Protein AF-A0A946SQQ2-F1 (afdb_monomer_lite)

Foldseek 3Di:
DDDQKDKDFDAPVCCVFADCVQFDPDPVLVVVQCVPVVGQAMFIDNDSWTQKTWGKGKDWPPVRDDPSGDPVQRLVVQWPQADDPDTWMEIETGAMQGQCTPVNVVVHSDRDPVTPPPCVLVVRVVNRLVVCLVVPGQKYKYFAFQPQQVVCCSQRRHHHVVSLVVVVWDFRTWRHDLQDQDPCQVPVDDPVSVVSSVVCVVVVHHSSSRIITIIMDGSD

Secondary structure (DSSP, 8-state):
----EEEEEPPGGGGGTS--TTS-S-HHHHHHHHHHHS-SEEEEEETTEEEEEEEEEEEEETT---TTS-GGG--GGGEES---SSSEEEEEEEEE-TT--HHHHTT-SSPPTTTTTSSHHHHHHHHHHHHHHHTT-SEEEEEEBPTT-HHHHHHHTPPBHHHHHHTT-EEEEEES-TTS--GGGGTTS-HHHHHHHHHHHHTT--GGGGSEEEEEEE--

Radius of gyration: 16.96 Å; chains: 1; bounding box: 41×39×44 Å

pLDDT: mean 93.11, std 5.91, range [47.72, 98.44]

Sequence (220 aa):
MAETWTVRPIEPADTGSIVMRCWPEDAAARRRLFATQHTIGMAAWDGDVCVGQLHCYAVDFPTVENSDWPEWNQWWSGVEGFRAPRAGRAWCHACFHVGRTVAKARVDDSPDETYFGRGIGSALCRASMTWAHDAGYAAVVAPGSPPALPAFGTWAGGLPWTTYAKLGFTQVGTLGPPDELPAWARGESPPHVMAEVRGALAAGRDPATFVAQLMMLDMR

Structure (mmCIF, N/CA/C/O backbone):
data_AF-A0A946SQQ2-F1
#
_entry.id   AF-A0A946SQQ2-F1
#
loop_
_atom_site.group_PDB
_atom_site.id
_atom_site.type_symbol
_atom_site.label_atom_id
_atom_site.label_alt_id
_atom_site.label_comp_id
_atom_site.label_asym_id
_atom_site.label_entity_id
_atom_site.label_seq_id
_atom_site.pdbx_PDB_ins_code
_atom_site.Cartn_x
_atom_site.Cartn_y
_atom_site.Cartn_z
_atom_site.occupancy
_atom_site.B_iso_or_equiv
_atom_site.auth_seq_id
_atom_site.auth_comp_id
_atom_site.auth_asym_id
_atom_site.auth_atom_id
_atom_site.pdbx_PDB_model_num
ATOM 1 N N . MET A 1 1 ? 17.574 -5.032 20.179 1.00 47.72 1 MET A N 1
ATOM 2 C CA . MET A 1 1 ? 16.887 -3.897 20.831 1.00 47.72 1 MET A CA 1
ATOM 3 C C . MET A 1 1 ? 15.403 -4.186 20.751 1.00 47.72 1 MET A C 1
ATOM 5 O O . MET A 1 1 ? 14.986 -4.649 19.697 1.00 47.72 1 MET A O 1
ATOM 9 N N . ALA A 1 2 ? 14.657 -4.027 21.844 1.00 59.56 2 ALA A N 1
ATOM 10 C CA . ALA A 1 2 ? 13.206 -4.192 21.805 1.00 59.56 2 ALA A CA 1
ATOM 11 C C . ALA A 1 2 ? 12.607 -3.147 20.854 1.00 59.56 2 ALA A C 1
ATOM 13 O O . ALA A 1 2 ? 13.074 -2.007 20.825 1.00 59.56 2 ALA A O 1
ATOM 14 N N . GLU A 1 3 ? 11.633 -3.551 20.047 1.00 71.62 3 GLU A N 1
ATOM 15 C CA . GLU A 1 3 ? 10.866 -2.621 19.221 1.00 71.62 3 GLU A CA 1
ATOM 16 C C . GLU A 1 3 ? 10.076 -1.691 20.157 1.00 71.62 3 GLU A C 1
ATOM 18 O O . GLU A 1 3 ? 9.433 -2.160 21.094 1.00 71.62 3 GLU A O 1
ATOM 23 N N . THR A 1 4 ? 10.176 -0.374 19.956 1.00 87.56 4 THR A N 1
ATOM 24 C CA . THR A 1 4 ? 9.490 0.632 20.793 1.00 87.56 4 THR A CA 1
ATOM 25 C C . THR A 1 4 ? 8.115 1.012 20.259 1.00 87.56 4 THR A C 1
ATOM 27 O O . THR A 1 4 ? 7.385 1.750 20.913 1.00 87.56 4 THR A O 1
ATOM 30 N N . TRP A 1 5 ? 7.756 0.513 19.076 1.00 94.19 5 TRP A N 1
ATOM 31 C CA . TRP A 1 5 ? 6.520 0.858 18.393 1.00 94.19 5 TRP A CA 1
ATOM 32 C C . TRP A 1 5 ? 5.493 -0.275 18.452 1.00 94.19 5 TRP A C 1
ATOM 34 O O . TRP A 1 5 ? 5.831 -1.454 18.534 1.00 94.19 5 TRP A O 1
ATOM 44 N N . THR A 1 6 ? 4.216 0.093 18.376 1.00 96.81 6 THR A N 1
ATOM 45 C CA . THR A 1 6 ? 3.074 -0.835 18.321 1.00 96.81 6 THR A CA 1
ATOM 46 C C . THR A 1 6 ? 2.269 -0.612 17.049 1.00 96.81 6 THR A C 1
ATOM 48 O O . THR A 1 6 ? 2.304 0.477 16.482 1.00 96.81 6 THR A O 1
ATOM 51 N N . VAL A 1 7 ? 1.545 -1.629 16.576 1.00 98.25 7 VAL A N 1
ATOM 52 C CA . VAL A 1 7 ? 0.677 -1.518 15.396 1.00 98.25 7 VAL A CA 1
ATOM 53 C C . VAL A 1 7 ? -0.762 -1.814 15.785 1.00 98.25 7 VAL A C 1
ATOM 55 O O . VAL A 1 7 ? -1.024 -2.811 16.455 1.00 98.25 7 VAL A O 1
ATOM 58 N N . ARG A 1 8 ? -1.693 -0.968 15.337 1.00 97.81 8 ARG A N 1
ATOM 59 C CA . ARG A 1 8 ? -3.134 -1.152 15.550 1.00 97.81 8 ARG A CA 1
ATOM 60 C C . ARG A 1 8 ? -3.964 -0.596 14.385 1.00 97.81 8 ARG A C 1
ATOM 62 O O . ARG A 1 8 ? -3.443 0.226 13.621 1.00 97.81 8 ARG A O 1
ATOM 69 N N . PRO A 1 9 ? -5.240 -1.003 14.261 1.00 98.19 9 PRO A N 1
ATOM 70 C CA . PRO A 1 9 ? -6.176 -0.365 13.347 1.00 98.19 9 PRO A CA 1
ATOM 71 C C . PRO A 1 9 ? -6.270 1.142 13.591 1.00 98.19 9 PRO A C 1
ATOM 73 O O . PRO A 1 9 ? -6.171 1.611 14.728 1.00 98.19 9 PRO A O 1
ATOM 76 N N . ILE A 1 10 ? -6.457 1.888 12.505 1.00 97.62 10 ILE A N 1
ATOM 77 C CA . ILE A 1 10 ? -6.728 3.325 12.555 1.00 97.62 10 ILE A CA 1
ATOM 78 C C . ILE A 1 10 ? -8.188 3.525 12.960 1.00 97.62 10 ILE A C 1
ATOM 80 O O . ILE A 1 10 ? -9.090 2.953 12.340 1.00 97.62 10 ILE A O 1
ATOM 84 N N . GLU A 1 11 ? -8.416 4.362 13.961 1.00 96.00 11 GLU A N 1
ATOM 85 C CA . GLU A 1 11 ? -9.731 4.756 14.453 1.00 96.00 11 GLU A CA 1
ATOM 86 C C . GLU A 1 11 ? -10.096 6.174 13.979 1.00 96.00 11 GLU A C 1
ATOM 88 O O . GLU A 1 11 ? -9.214 6.976 13.655 1.00 96.00 11 GLU A O 1
ATOM 93 N N . PRO A 1 12 ? -11.389 6.554 13.969 1.00 95.06 12 PRO A N 1
ATOM 94 C CA . PRO A 1 12 ? -11.802 7.907 13.586 1.00 95.06 12 PRO A CA 1
ATOM 95 C C . PRO A 1 12 ? -11.106 9.022 14.384 1.00 95.06 12 PRO A C 1
ATOM 97 O O . PRO A 1 12 ? -10.804 10.084 13.831 1.00 95.06 12 PRO A O 1
ATOM 100 N N . ALA A 1 13 ? -10.824 8.776 15.667 1.00 95.50 13 ALA A N 1
ATOM 101 C CA . ALA A 1 13 ? -10.144 9.722 16.550 1.00 95.50 13 ALA A CA 1
ATOM 102 C C . ALA A 1 13 ? -8.674 9.972 16.159 1.00 95.50 13 ALA A C 1
ATOM 104 O O . ALA A 1 13 ? -8.141 11.040 16.452 1.00 95.50 13 ALA A O 1
ATOM 105 N N . ASP A 1 14 ? -8.036 9.043 15.439 1.00 95.94 14 ASP A N 1
ATOM 106 C CA . ASP A 1 14 ? -6.627 9.157 15.043 1.00 95.94 14 ASP A CA 1
ATOM 107 C C . ASP A 1 14 ? -6.406 10.092 13.856 1.00 95.94 14 ASP A C 1
ATOM 109 O O . ASP A 1 14 ? -5.271 10.458 13.563 1.00 95.94 14 ASP A O 1
ATOM 113 N N . THR A 1 15 ? -7.468 10.484 13.148 1.00 92.56 15 THR A N 1
ATOM 114 C CA . THR A 1 15 ? -7.366 11.248 11.891 1.00 92.56 15 THR A CA 1
ATOM 115 C C . THR A 1 15 ? -6.625 12.585 12.032 1.00 92.56 15 THR A C 1
ATOM 117 O O . THR A 1 15 ? -6.075 13.077 11.049 1.00 92.56 15 THR A O 1
ATOM 120 N N . GLY A 1 16 ? -6.563 13.161 13.239 1.00 92.62 16 GLY A N 1
ATOM 121 C CA . GLY A 1 16 ? -5.762 14.357 13.543 1.00 92.62 16 GLY A CA 1
ATOM 122 C C . GLY A 1 16 ? -4.271 14.093 13.804 1.00 92.62 16 GLY A C 1
ATOM 123 O O . GLY A 1 16 ? -3.471 15.027 13.773 1.00 92.62 16 GLY A O 1
ATOM 124 N N . SER A 1 17 ? -3.895 12.837 14.035 1.00 94.88 17 SER A N 1
ATOM 125 C CA . SER A 1 17 ? -2.548 12.398 14.429 1.00 94.88 17 SER A CA 1
ATOM 126 C C . SER A 1 17 ? -1.811 11.643 13.318 1.00 94.88 17 SER A C 1
ATOM 128 O O . SER A 1 17 ? -0.670 11.218 13.505 1.00 94.88 17 SER A O 1
ATOM 130 N N . ILE A 1 18 ? -2.440 11.494 12.150 1.00 94.88 18 ILE A N 1
ATOM 131 C CA . ILE A 1 18 ? -1.900 10.773 10.998 1.00 94.88 18 ILE A CA 1
ATOM 132 C C . ILE A 1 18 ? -1.910 11.642 9.733 1.00 94.88 18 ILE A C 1
ATOM 134 O O . ILE A 1 18 ? -2.627 12.638 9.631 1.00 94.88 18 ILE A O 1
ATOM 138 N N . VAL A 1 19 ? -1.103 11.274 8.738 1.00 91.62 19 VAL A N 1
ATOM 139 C CA . VAL A 1 19 ? -1.067 11.984 7.449 1.00 91.62 19 VAL A CA 1
ATOM 140 C C . VAL A 1 19 ? -2.252 11.555 6.587 1.00 91.62 19 VAL A C 1
ATOM 142 O O . VAL A 1 19 ? -2.296 10.420 6.124 1.00 91.62 19 VAL A O 1
ATOM 145 N N . MET A 1 20 ? -3.172 12.485 6.308 1.00 90.00 20 MET A N 1
ATOM 146 C CA . MET A 1 20 ? -4.439 12.184 5.625 1.00 90.00 20 MET A CA 1
ATOM 147 C C . MET A 1 20 ? -4.423 12.322 4.090 1.00 90.00 20 MET A C 1
ATOM 149 O O . MET A 1 20 ? -5.450 12.125 3.451 1.00 90.00 20 MET A O 1
ATOM 153 N N . ARG A 1 21 ? -3.284 12.646 3.468 1.00 85.06 21 ARG A N 1
ATOM 154 C CA . ARG A 1 21 ? -3.231 13.071 2.051 1.00 85.06 21 ARG A CA 1
ATOM 155 C C . ARG A 1 21 ? -3.704 12.037 1.019 1.00 85.06 21 ARG A C 1
ATOM 157 O O . ARG A 1 21 ? -4.057 12.412 -0.087 1.00 85.06 21 ARG A O 1
ATOM 164 N N . CYS A 1 22 ? -3.622 10.745 1.342 1.00 86.25 22 CYS A N 1
ATOM 165 C CA . CYS A 1 22 ? -3.993 9.670 0.417 1.00 86.25 22 CYS A CA 1
ATOM 166 C C . CYS A 1 22 ? -5.441 9.200 0.607 1.00 86.25 22 CYS A C 1
ATOM 168 O O . CYS A 1 22 ? -5.875 8.266 -0.062 1.00 86.25 22 CYS A O 1
ATOM 170 N N . TRP A 1 23 ? -6.162 9.826 1.536 1.00 87.69 23 TRP A N 1
ATOM 171 C CA . TRP A 1 23 ? -7.562 9.557 1.817 1.00 87.69 23 TRP A CA 1
ATOM 172 C C . TRP A 1 23 ? -8.455 10.518 1.034 1.00 87.69 23 TRP A C 1
ATOM 174 O O . TRP A 1 23 ? -8.002 11.604 0.667 1.00 87.69 23 TRP A O 1
ATOM 184 N N . PRO A 1 24 ? -9.734 10.167 0.813 1.00 85.56 24 PRO A N 1
ATOM 185 C CA . PRO A 1 24 ? -10.698 11.088 0.223 1.00 85.56 24 PRO A CA 1
ATOM 186 C C . PRO A 1 24 ? -10.702 12.412 0.975 1.00 85.56 24 PRO A C 1
ATOM 188 O O . PRO A 1 24 ? -10.752 12.404 2.206 1.00 85.56 24 PRO A O 1
ATOM 191 N N . GLU A 1 25 ? -10.682 13.538 0.262 1.00 86.25 25 GLU A N 1
ATOM 192 C CA . GLU A 1 25 ? -10.771 14.872 0.872 1.00 86.25 25 GLU A CA 1
ATOM 193 C C . GLU A 1 25 ? -12.144 15.105 1.522 1.00 86.25 25 GLU A C 1
ATOM 195 O O . GLU A 1 25 ? -12.241 15.760 2.567 1.00 86.25 25 GLU A O 1
ATOM 200 N N . ASP A 1 26 ? -13.187 14.478 0.973 1.00 89.31 26 ASP A N 1
ATOM 201 C CA . ASP A 1 26 ? -14.541 14.495 1.515 1.00 89.31 26 ASP A CA 1
ATOM 202 C C . ASP A 1 26 ? -14.622 13.769 2.870 1.00 89.31 26 ASP A C 1
ATOM 204 O O . ASP A 1 26 ? -14.457 12.551 2.993 1.00 89.31 26 ASP A O 1
ATOM 208 N N . ALA A 1 27 ? -14.946 14.530 3.916 1.00 89.69 27 ALA A N 1
ATOM 209 C CA . ALA A 1 27 ? -15.169 13.995 5.252 1.00 89.69 27 ALA A CA 1
ATOM 210 C C . ALA A 1 27 ? -16.348 13.011 5.312 1.00 89.69 27 ALA A C 1
ATOM 212 O O . ALA A 1 27 ? -16.340 12.113 6.157 1.00 89.69 27 ALA A O 1
ATOM 213 N N . ALA A 1 28 ? -17.364 13.166 4.457 1.00 92.75 28 ALA A N 1
ATOM 214 C CA . ALA A 1 28 ? -18.488 12.241 4.395 1.00 92.75 28 ALA A CA 1
ATOM 215 C C . ALA A 1 28 ? -18.060 10.884 3.820 1.00 92.75 28 ALA A C 1
ATOM 217 O O . ALA A 1 28 ? -18.376 9.867 4.436 1.00 92.75 28 ALA A O 1
ATOM 218 N N . ALA A 1 29 ? -17.277 10.864 2.736 1.00 92.56 29 ALA A N 1
ATOM 219 C CA . ALA A 1 29 ? -16.651 9.648 2.211 1.00 92.56 29 ALA A CA 1
ATOM 220 C C . ALA A 1 29 ? -15.794 8.940 3.269 1.00 92.56 29 ALA A C 1
ATOM 222 O O . ALA A 1 29 ? -15.988 7.755 3.527 1.00 92.56 29 ALA A O 1
ATOM 223 N N . ARG A 1 30 ? -14.931 9.670 3.993 1.00 92.06 30 ARG A N 1
ATOM 224 C CA . ARG A 1 30 ? -14.135 9.074 5.086 1.00 92.06 30 ARG A CA 1
ATOM 225 C C . ARG A 1 30 ? -15.002 8.456 6.183 1.00 92.06 30 ARG A C 1
ATOM 227 O O . ARG A 1 30 ? -14.704 7.364 6.660 1.00 92.06 30 ARG A O 1
ATOM 234 N N . ARG A 1 31 ? -16.093 9.123 6.578 1.00 93.62 31 ARG A N 1
ATOM 235 C CA . ARG A 1 31 ? -17.047 8.564 7.550 1.00 93.62 31 ARG A CA 1
ATOM 236 C C . ARG A 1 31 ? -17.727 7.300 7.024 1.00 93.62 31 ARG A C 1
ATOM 238 O O . ARG A 1 31 ? -17.886 6.361 7.797 1.00 93.62 31 ARG A O 1
ATOM 245 N N . ARG A 1 32 ? -18.102 7.254 5.740 1.00 95.38 32 ARG A N 1
ATOM 246 C CA . ARG A 1 32 ? -18.671 6.050 5.111 1.00 95.38 32 ARG A CA 1
ATOM 247 C C . ARG A 1 32 ? -17.665 4.906 5.058 1.00 95.38 32 ARG A C 1
ATOM 249 O O . ARG A 1 32 ? -18.040 3.785 5.386 1.00 95.38 32 ARG A O 1
ATOM 256 N N . LEU A 1 33 ? -16.392 5.177 4.766 1.00 94.19 33 LEU A N 1
ATOM 257 C CA . LEU A 1 33 ? -15.329 4.173 4.870 1.00 94.19 33 LEU A CA 1
ATOM 258 C C . LEU A 1 33 ? -15.261 3.606 6.295 1.00 94.19 33 LEU A C 1
ATOM 260 O O . LEU A 1 33 ? -15.462 2.412 6.482 1.00 94.19 33 LEU A O 1
ATOM 264 N N . PHE A 1 34 ? -15.108 4.437 7.330 1.00 95.25 34 PHE A N 1
ATOM 265 C CA . PHE A 1 34 ? -15.111 3.927 8.711 1.00 95.25 34 PHE A CA 1
ATOM 266 C C . PHE A 1 34 ? -16.381 3.141 9.063 1.00 95.25 34 PHE A C 1
ATOM 268 O O . PHE A 1 34 ? -16.291 2.085 9.681 1.00 95.25 34 PHE A O 1
ATOM 275 N N . ALA A 1 35 ? -17.558 3.613 8.651 1.00 94.56 35 ALA A N 1
ATOM 276 C CA . ALA A 1 35 ? -18.819 2.934 8.940 1.00 94.56 35 ALA A CA 1
ATOM 277 C C . ALA A 1 35 ? -18.942 1.570 8.242 1.00 94.56 35 ALA A C 1
ATOM 279 O O . ALA A 1 35 ? -19.524 0.646 8.801 1.00 94.56 35 ALA A O 1
ATOM 280 N N . THR A 1 36 ? -18.409 1.440 7.026 1.00 92.31 36 THR A N 1
ATOM 281 C CA . THR A 1 36 ? -18.582 0.236 6.204 1.00 92.31 36 THR A CA 1
ATOM 282 C C . THR A 1 36 ? -17.486 -0.794 6.422 1.00 92.31 36 THR A C 1
ATOM 284 O O . THR A 1 36 ? -17.766 -1.985 6.318 1.00 92.31 36 THR A O 1
ATOM 287 N N . GLN A 1 37 ? -16.242 -0.381 6.665 1.00 94.12 37 GLN A N 1
ATOM 288 C CA . GLN A 1 37 ? -15.086 -1.277 6.818 1.00 94.12 37 GLN A CA 1
ATOM 289 C C . GLN A 1 37 ? -14.449 -1.223 8.214 1.00 94.12 37 GLN A C 1
ATOM 291 O O . GLN A 1 37 ? -13.453 -1.896 8.435 1.00 94.12 37 GLN A O 1
ATOM 296 N N . HIS A 1 38 ? -15.021 -0.482 9.170 1.00 93.12 38 HIS A N 1
ATOM 297 C CA . HIS A 1 38 ? -14.599 -0.346 10.581 1.00 93.12 38 HIS A CA 1
ATOM 298 C C . HIS A 1 38 ? -13.243 0.333 10.826 1.00 93.12 38 HIS A C 1
ATOM 300 O O . HIS A 1 38 ? -13.066 0.999 11.842 1.00 93.12 38 HIS A O 1
ATOM 306 N N . THR A 1 39 ? -12.301 0.224 9.898 1.00 96.00 39 THR A N 1
ATOM 307 C CA . THR A 1 39 ? -11.023 0.935 9.910 1.00 96.00 39 THR A CA 1
ATOM 308 C C . THR A 1 39 ? -10.666 1.376 8.502 1.00 96.00 39 THR A C 1
ATOM 310 O O . THR A 1 39 ? -11.185 0.844 7.526 1.00 96.00 39 THR A O 1
ATOM 313 N N . ILE A 1 40 ? -9.754 2.332 8.389 1.00 94.62 40 ILE A N 1
ATOM 314 C CA . ILE A 1 40 ? -9.147 2.745 7.124 1.00 94.62 40 ILE A CA 1
ATOM 315 C C . ILE A 1 40 ? -7.737 2.154 6.946 1.00 94.62 40 ILE A C 1
ATOM 317 O O . ILE A 1 40 ? -7.034 2.455 5.997 1.00 94.62 40 ILE A O 1
ATOM 321 N N . GLY A 1 41 ? -7.283 1.274 7.832 1.00 96.56 41 GLY A N 1
ATOM 322 C CA . GLY A 1 41 ? -5.993 0.608 7.673 1.00 96.56 41 GLY A CA 1
ATOM 323 C C . GLY A 1 41 ? -5.273 0.443 8.994 1.00 96.56 41 GLY A C 1
ATOM 324 O O . GLY A 1 41 ? -5.900 0.399 10.048 1.00 96.56 41 GLY A O 1
ATOM 325 N N . MET A 1 42 ? -3.950 0.350 8.932 1.00 98.31 42 MET A N 1
ATOM 326 C CA . MET A 1 42 ? -3.107 0.129 10.106 1.00 98.31 42 MET A CA 1
ATOM 327 C C . MET A 1 42 ? -2.170 1.305 10.319 1.00 98.31 42 MET A C 1
ATOM 329 O O . MET A 1 42 ? -1.632 1.851 9.356 1.00 98.31 42 MET A O 1
ATOM 333 N N . ALA A 1 43 ? -1.927 1.654 11.578 1.00 98.25 43 ALA A N 1
ATOM 334 C CA . ALA A 1 43 ? -0.930 2.641 11.962 1.00 98.25 43 ALA A CA 1
ATOM 335 C C . ALA A 1 43 ? 0.063 2.047 12.962 1.00 98.25 43 ALA A C 1
ATOM 337 O O . ALA A 1 43 ? -0.307 1.280 13.852 1.00 98.25 43 ALA A O 1
ATOM 338 N N . ALA A 1 44 ? 1.329 2.418 12.787 1.00 98.19 44 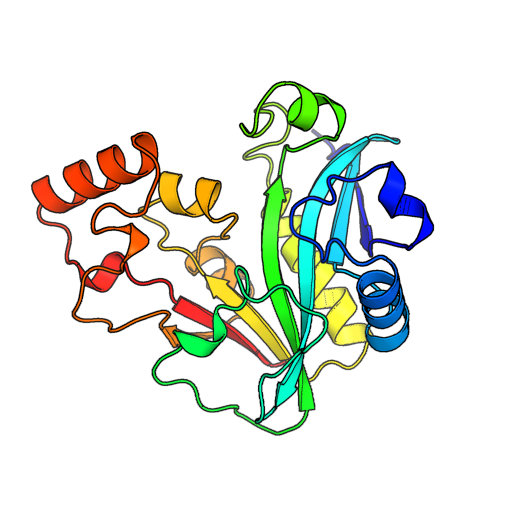ALA A N 1
ATOM 339 C CA . ALA A 1 44 ? 2.419 2.147 13.704 1.00 98.19 44 ALA A CA 1
ATOM 340 C C . ALA A 1 44 ? 2.664 3.383 14.576 1.00 98.19 44 ALA A C 1
ATOM 342 O O . ALA A 1 44 ? 2.751 4.497 14.050 1.00 98.19 44 ALA A O 1
ATOM 343 N N . TRP A 1 45 ? 2.796 3.175 15.881 1.00 98.00 45 TRP A N 1
ATOM 344 C CA . TRP A 1 45 ? 2.871 4.219 16.900 1.00 98.00 45 TRP A CA 1
ATOM 345 C C . TRP A 1 45 ? 4.112 4.049 17.765 1.00 98.00 45 TRP A C 1
ATOM 347 O O . TRP A 1 45 ? 4.299 2.979 18.340 1.00 98.00 45 TRP A O 1
ATOM 357 N N . ASP A 1 46 ? 4.926 5.097 17.867 1.00 96.62 46 ASP A N 1
ATOM 358 C CA . ASP A 1 46 ? 6.043 5.222 18.811 1.00 96.62 46 ASP A CA 1
ATOM 359 C C . ASP A 1 46 ? 5.635 6.249 19.878 1.00 96.62 46 ASP A C 1
ATOM 361 O O . ASP A 1 46 ? 5.650 7.461 19.641 1.00 96.62 46 ASP A O 1
ATOM 365 N N . GLY A 1 47 ? 5.124 5.757 21.010 1.00 95.06 47 GLY A N 1
ATOM 366 C CA . GLY A 1 47 ? 4.338 6.580 21.933 1.00 95.06 47 GLY A CA 1
ATOM 367 C C . GLY A 1 47 ? 3.103 7.170 21.239 1.00 95.06 47 GLY A C 1
ATOM 368 O O . GLY A 1 47 ? 2.333 6.441 20.615 1.00 95.06 47 GLY A O 1
ATOM 369 N N . ASP A 1 48 ? 2.945 8.493 21.307 1.00 94.44 48 ASP A N 1
ATOM 370 C CA . ASP A 1 48 ? 1.824 9.222 20.690 1.00 94.44 48 ASP A CA 1
ATOM 371 C C . ASP A 1 48 ? 2.078 9.613 19.221 1.00 94.44 48 ASP A C 1
ATOM 373 O O . ASP A 1 48 ? 1.239 10.247 18.576 1.00 94.44 48 ASP A O 1
ATOM 377 N N . VAL A 1 49 ? 3.245 9.266 18.668 1.00 95.75 49 VAL A N 1
ATOM 378 C CA . VAL A 1 49 ? 3.629 9.645 17.305 1.00 95.75 49 VAL A CA 1
ATOM 379 C C . VAL A 1 49 ? 3.287 8.521 16.337 1.00 95.75 49 VAL A C 1
ATOM 381 O O . VAL A 1 49 ? 3.800 7.409 16.453 1.00 95.75 49 VAL A O 1
ATOM 384 N N . CYS A 1 50 ? 2.472 8.817 15.323 1.00 97.19 50 CYS A N 1
ATOM 385 C CA . CYS A 1 50 ? 2.285 7.906 14.199 1.00 97.19 50 CYS A CA 1
ATOM 386 C C . CYS A 1 50 ? 3.529 7.922 13.299 1.00 97.19 50 CYS A C 1
ATOM 388 O O . CYS A 1 50 ? 3.849 8.939 12.676 1.00 97.19 50 CYS A O 1
ATOM 390 N N . VAL A 1 51 ? 4.221 6.785 13.227 1.00 96.94 51 VAL A N 1
ATOM 391 C CA . VAL A 1 51 ? 5.508 6.605 12.527 1.00 96.94 51 VAL A CA 1
ATOM 392 C C . VAL A 1 51 ? 5.395 5.764 11.262 1.00 96.94 51 VAL A C 1
ATOM 394 O O . VAL A 1 51 ? 6.353 5.626 10.499 1.00 96.94 51 VAL A O 1
ATOM 397 N N . GLY A 1 52 ? 4.223 5.199 11.000 1.00 96.38 52 GLY A N 1
ATOM 398 C CA . GLY A 1 52 ? 3.966 4.437 9.792 1.00 96.38 52 GLY A CA 1
ATOM 399 C C . GLY A 1 52 ? 2.485 4.194 9.594 1.00 96.38 52 GLY A C 1
ATOM 400 O O . GLY A 1 52 ? 1.749 4.046 10.562 1.00 96.38 52 GLY A O 1
ATOM 401 N N . GLN A 1 53 ? 2.051 4.131 8.342 1.00 97.06 53 GLN A N 1
ATOM 402 C CA . GLN A 1 53 ? 0.667 3.819 8.002 1.00 97.06 53 GLN A CA 1
ATOM 403 C C . GLN A 1 53 ? 0.615 2.856 6.824 1.00 97.06 53 GLN A C 1
ATOM 405 O O . GLN A 1 53 ? 1.437 2.947 5.911 1.00 97.06 53 GLN A O 1
ATOM 410 N N . LEU A 1 54 ? -0.357 1.956 6.841 1.00 97.56 54 LEU A N 1
ATOM 411 C CA . LEU A 1 54 ? -0.797 1.184 5.691 1.00 97.56 54 LEU A CA 1
ATOM 412 C C . LEU A 1 54 ? -2.241 1.583 5.420 1.00 97.56 54 LEU A C 1
ATOM 414 O O . LEU A 1 54 ? -3.113 1.341 6.253 1.00 97.56 54 LEU A O 1
ATOM 418 N N . HIS A 1 55 ? -2.473 2.202 4.269 1.00 95.75 55 HIS A N 1
ATOM 419 C CA . HIS A 1 55 ? -3.807 2.572 3.831 1.00 95.75 55 HIS A CA 1
ATOM 420 C C . HIS A 1 55 ? -4.512 1.383 3.197 1.00 95.75 55 HIS A C 1
ATOM 422 O O . HIS A 1 55 ? -3.935 0.708 2.339 1.00 95.75 55 HIS A O 1
ATOM 428 N N . CYS A 1 56 ? -5.764 1.169 3.591 1.00 95.62 56 CYS A N 1
ATOM 429 C CA . CYS A 1 56 ? -6.571 0.074 3.089 1.00 95.62 56 CYS A CA 1
ATOM 430 C C . CYS A 1 56 ? -8.003 0.488 2.754 1.00 95.62 56 CYS A C 1
ATOM 432 O O . CYS A 1 56 ? -8.584 1.393 3.356 1.00 95.62 56 CYS A O 1
ATOM 434 N N . TYR A 1 57 ? -8.603 -0.255 1.837 1.00 95.38 57 TYR A N 1
ATOM 435 C CA . TYR A 1 57 ? -10.005 -0.116 1.474 1.00 95.38 57 TYR A CA 1
ATOM 436 C C . TYR A 1 57 ? -10.617 -1.480 1.184 1.00 95.38 57 TYR A C 1
ATOM 438 O O . TYR A 1 57 ? -9.908 -2.438 0.890 1.00 95.38 57 TYR A O 1
ATOM 446 N N . ALA A 1 58 ? -11.936 -1.582 1.275 1.00 95.19 58 ALA A N 1
ATOM 447 C CA . ALA A 1 58 ? -12.653 -2.797 0.919 1.00 95.19 58 ALA A CA 1
ATOM 448 C C . ALA A 1 58 ? -13.252 -2.708 -0.489 1.00 95.19 58 ALA A C 1
ATOM 450 O O . ALA A 1 58 ? -13.684 -1.635 -0.909 1.00 95.19 58 ALA A O 1
ATOM 451 N N . VAL A 1 59 ? -13.335 -3.842 -1.179 1.00 94.75 59 VAL A N 1
ATOM 452 C CA . VAL A 1 59 ? -14.129 -4.016 -2.408 1.00 94.75 59 VAL A CA 1
ATOM 453 C C . VAL A 1 59 ? -14.911 -5.321 -2.333 1.00 94.75 59 VAL A C 1
ATOM 455 O O . VAL A 1 59 ? -14.541 -6.222 -1.578 1.00 94.75 59 VAL A O 1
ATOM 458 N N . ASP A 1 60 ? -15.957 -5.453 -3.140 1.00 94.25 60 ASP A N 1
ATOM 459 C CA . ASP A 1 60 ? -16.680 -6.713 -3.299 1.00 94.25 60 ASP A CA 1
ATOM 460 C C . ASP A 1 60 ? -16.266 -7.418 -4.592 1.00 94.25 60 ASP A C 1
ATOM 462 O O . ASP A 1 60 ? -16.188 -6.819 -5.663 1.00 94.25 60 ASP A O 1
ATOM 466 N N . PHE A 1 61 ? -15.995 -8.719 -4.512 1.00 94.00 61 PHE A N 1
ATOM 467 C CA . PHE A 1 61 ? -15.778 -9.540 -5.696 1.00 94.00 61 PHE A CA 1
ATOM 468 C C . PHE A 1 61 ? -17.102 -10.046 -6.279 1.00 94.00 61 PHE A C 1
ATOM 470 O O . PHE A 1 61 ? -17.955 -10.516 -5.519 1.00 94.00 61 PHE A O 1
ATOM 477 N N . PRO A 1 62 ? -17.255 -10.046 -7.621 1.00 90.50 62 PRO A N 1
ATOM 478 C CA . PRO A 1 62 ? -16.227 -9.760 -8.633 1.00 90.50 62 PRO A CA 1
ATOM 479 C C . PRO A 1 62 ? -16.184 -8.304 -9.139 1.00 90.50 62 PRO A C 1
ATOM 481 O O . PRO A 1 62 ? -15.414 -8.031 -10.053 1.00 90.50 62 PRO A O 1
ATOM 484 N N . THR A 1 63 ? -17.006 -7.391 -8.612 1.00 88.44 63 THR A N 1
ATOM 485 C CA . THR A 1 63 ? -17.162 -6.036 -9.179 1.00 88.44 63 THR A CA 1
ATOM 486 C C . THR A 1 63 ? -15.939 -5.150 -8.975 1.00 88.44 63 THR A C 1
ATOM 488 O O . THR A 1 63 ? -15.675 -4.314 -9.826 1.00 88.44 63 THR A O 1
ATOM 491 N N . VAL A 1 64 ? -15.183 -5.354 -7.890 1.00 89.62 64 VAL A N 1
ATOM 492 C CA . VAL A 1 64 ? -13.949 -4.621 -7.538 1.00 89.62 64 VAL A CA 1
ATOM 493 C C . VAL A 1 64 ? -14.106 -3.094 -7.487 1.00 89.62 64 VAL A C 1
ATOM 495 O O . VAL A 1 64 ? -13.151 -2.350 -7.691 1.00 89.62 64 VAL A O 1
ATOM 498 N N . GLU A 1 65 ? -15.307 -2.616 -7.160 1.00 85.44 65 GLU A N 1
ATOM 499 C CA . GLU A 1 65 ? -15.634 -1.189 -7.079 1.00 85.44 65 GLU A CA 1
ATOM 500 C C . GLU A 1 65 ? -15.625 -0.668 -5.634 1.00 85.44 65 GLU A C 1
ATOM 502 O O . GLU A 1 65 ? -16.036 -1.356 -4.697 1.00 85.44 65 GLU A O 1
ATOM 507 N N . ASN A 1 66 ? -15.194 0.587 -5.460 1.00 88.56 66 ASN A N 1
ATOM 508 C CA . ASN A 1 66 ? -15.390 1.364 -4.236 1.00 88.56 66 ASN A CA 1
ATOM 509 C C . ASN A 1 66 ? -15.496 2.860 -4.581 1.00 88.56 66 ASN A C 1
ATOM 511 O O . ASN A 1 66 ? -14.491 3.522 -4.832 1.00 88.56 66 ASN A O 1
ATOM 515 N N . SER A 1 67 ? -16.718 3.399 -4.571 1.00 88.12 67 SER A N 1
ATOM 516 C CA . SER A 1 67 ? -16.997 4.803 -4.915 1.00 88.12 67 SER A CA 1
ATOM 517 C C . SER A 1 67 ? -16.481 5.815 -3.891 1.00 88.12 67 SER A C 1
ATOM 519 O O . SER A 1 67 ? -16.391 7.001 -4.193 1.00 88.12 67 SER A O 1
ATOM 521 N N . ASP A 1 68 ? -16.184 5.367 -2.671 1.00 90.31 68 ASP A N 1
ATOM 522 C CA . ASP A 1 68 ? -15.606 6.210 -1.629 1.00 90.31 68 ASP A CA 1
ATOM 523 C C . ASP A 1 68 ? -14.068 6.223 -1.694 1.00 90.31 68 ASP A C 1
ATOM 525 O O . ASP A 1 68 ? -13.448 6.989 -0.959 1.00 90.31 68 ASP A O 1
ATOM 529 N N . TRP A 1 69 ? -13.435 5.413 -2.556 1.00 89.25 69 TRP A N 1
ATOM 530 C CA . TRP A 1 69 ? -11.982 5.393 -2.746 1.00 89.25 69 TRP A CA 1
ATOM 531 C C . TRP A 1 69 ? -11.529 6.408 -3.808 1.00 89.25 69 TRP A C 1
ATOM 533 O O . TRP A 1 69 ? -12.144 6.461 -4.875 1.00 89.25 69 TRP A O 1
ATOM 543 N N . PRO A 1 70 ? -10.448 7.187 -3.590 1.00 87.50 70 PRO A N 1
ATOM 544 C CA . PRO A 1 70 ? -10.002 8.177 -4.569 1.00 87.50 70 PRO A CA 1
ATOM 545 C C . PRO A 1 70 ? -9.592 7.531 -5.896 1.00 87.50 70 PRO A C 1
ATOM 547 O O . PRO A 1 70 ? -8.748 6.637 -5.906 1.00 87.50 70 PRO A O 1
ATOM 550 N N . GLU A 1 71 ? -10.134 8.031 -7.009 1.00 85.12 71 GLU A N 1
ATOM 551 C CA . GLU A 1 71 ? -9.895 7.504 -8.364 1.00 85.12 71 GLU A CA 1
ATOM 552 C C . GLU A 1 71 ? -8.402 7.413 -8.711 1.00 85.12 71 GLU A C 1
ATOM 554 O O . GLU A 1 71 ? -7.938 6.395 -9.212 1.00 85.12 71 GLU A O 1
ATOM 559 N N . TRP A 1 72 ? -7.613 8.427 -8.344 1.00 82.62 72 TRP A N 1
ATOM 560 C CA . TRP A 1 72 ? -6.168 8.455 -8.603 1.00 82.62 72 TRP A CA 1
ATOM 561 C C . TRP A 1 72 ? -5.385 7.332 -7.897 1.00 82.62 72 TRP A C 1
ATOM 563 O O . TRP A 1 72 ? -4.250 7.053 -8.277 1.00 82.62 72 TRP A O 1
ATOM 573 N N . ASN A 1 73 ? -5.966 6.696 -6.873 1.00 79.38 73 ASN A N 1
ATOM 574 C CA . ASN A 1 73 ? -5.373 5.584 -6.126 1.00 79.38 73 ASN A CA 1
ATOM 575 C C . ASN A 1 73 ? -6.106 4.251 -6.378 1.00 79.38 73 ASN A C 1
ATOM 577 O O . ASN A 1 73 ? -5.930 3.285 -5.625 1.00 79.38 73 ASN A O 1
ATOM 581 N N . GLN A 1 74 ? -6.966 4.195 -7.400 1.00 80.81 74 GLN A N 1
ATOM 582 C CA . GLN A 1 74 ? -7.615 2.970 -7.858 1.00 80.81 74 GLN A CA 1
ATOM 583 C C . GLN A 1 74 ? -6.715 2.274 -8.880 1.00 80.81 74 GLN A C 1
ATOM 585 O O . GLN A 1 74 ? -6.648 2.651 -10.045 1.00 80.81 74 GLN A O 1
ATOM 590 N N . TRP A 1 75 ? -6.026 1.222 -8.447 1.00 86.62 75 TRP A N 1
ATOM 591 C CA . TRP A 1 75 ? -5.148 0.434 -9.317 1.00 86.62 75 TRP A CA 1
ATOM 592 C C . TRP A 1 75 ? -5.868 -0.704 -10.058 1.00 86.62 75 TRP A C 1
ATOM 594 O O . TRP A 1 75 ? -5.272 -1.327 -10.932 1.00 86.62 75 TRP A O 1
ATOM 604 N N . TRP A 1 76 ? -7.144 -0.972 -9.749 1.00 90.06 76 TRP A N 1
ATOM 605 C CA . TRP A 1 76 ? -7.926 -2.061 -10.353 1.00 90.06 76 TRP A CA 1
ATOM 606 C C . TRP A 1 76 ? -8.098 -1.938 -11.871 1.00 90.06 76 TRP A C 1
ATOM 608 O O . TRP A 1 76 ? -8.103 -2.955 -12.557 1.00 90.06 76 TRP A O 1
ATOM 618 N N . SER A 1 77 ? -8.187 -0.718 -12.406 1.00 85.44 77 SER A N 1
ATOM 619 C CA . SER A 1 77 ? -8.349 -0.470 -13.848 1.00 85.44 77 SER A CA 1
ATOM 620 C C . SER A 1 77 ? -7.150 -0.922 -14.687 1.00 85.44 77 SER A C 1
ATOM 622 O O . SER A 1 77 ? -7.304 -1.185 -15.876 1.00 85.44 77 SER A O 1
ATOM 624 N N . GLY A 1 78 ? -5.967 -1.031 -14.075 1.00 85.31 78 GLY A N 1
ATOM 625 C CA . GLY A 1 78 ? -4.741 -1.497 -14.721 1.00 85.31 78 GLY A CA 1
ATOM 626 C C . GLY A 1 78 ? -4.424 -2.971 -14.470 1.00 85.31 78 GLY A C 1
ATOM 627 O O . GLY A 1 78 ? -3.325 -3.407 -14.802 1.00 85.31 78 GLY A O 1
ATOM 628 N N . VAL A 1 79 ? -5.318 -3.731 -13.831 1.00 92.19 79 VAL A N 1
ATOM 629 C CA . VAL A 1 79 ? -5.059 -5.135 -13.505 1.00 92.19 79 VAL A CA 1
ATOM 630 C C . VAL A 1 79 ? -5.300 -6.031 -14.716 1.00 92.19 79 VAL A C 1
ATOM 632 O O . VAL A 1 79 ? -6.393 -6.064 -15.278 1.00 92.19 79 VAL A O 1
ATOM 635 N N . GLU A 1 80 ? -4.306 -6.851 -15.041 1.00 92.69 80 GLU A N 1
ATOM 636 C CA . GLU A 1 80 ? -4.384 -7.865 -16.087 1.00 92.69 80 GLU A CA 1
ATOM 637 C C . GLU A 1 80 ? -4.337 -9.284 -15.520 1.00 92.69 80 GLU A C 1
ATOM 639 O O . GLU A 1 80 ? -3.697 -9.566 -14.503 1.00 92.69 80 GLU A O 1
ATOM 644 N N . GLY A 1 81 ? -5.040 -10.201 -16.190 1.00 90.44 81 GLY A N 1
ATOM 645 C CA . GLY A 1 81 ? -5.042 -11.628 -15.855 1.00 90.44 81 GLY A CA 1
ATOM 646 C C . GLY A 1 81 ? -5.798 -12.005 -14.576 1.00 90.44 81 GLY A C 1
ATOM 647 O O . GLY A 1 81 ? -5.942 -13.196 -14.300 1.00 90.44 81 GLY A O 1
ATOM 648 N N . PHE A 1 82 ? -6.326 -11.035 -13.824 1.00 91.94 82 PHE A N 1
ATOM 649 C CA . PHE A 1 82 ? -7.055 -11.309 -12.591 1.00 91.94 82 PHE A CA 1
ATOM 650 C C . PHE A 1 82 ? -8.424 -11.927 -12.852 1.00 91.94 82 PHE A C 1
ATOM 652 O O . PHE A 1 82 ? -9.239 -11.431 -13.633 1.00 91.94 82 PHE A O 1
ATOM 659 N N . ARG A 1 83 ? -8.697 -13.005 -12.122 1.00 85.88 83 ARG A N 1
ATOM 660 C CA . ARG A 1 83 ? -10.032 -13.566 -11.956 1.00 85.88 83 ARG A CA 1
ATOM 661 C C . ARG A 1 83 ? -10.252 -13.768 -10.472 1.00 85.88 83 ARG A C 1
ATOM 663 O O . ARG A 1 83 ? -9.489 -14.496 -9.839 1.00 85.88 83 ARG A O 1
ATOM 670 N N . ALA A 1 84 ? -11.289 -13.134 -9.929 1.00 83.50 84 ALA A N 1
ATOM 671 C CA . ALA A 1 84 ? -11.643 -13.328 -8.533 1.00 83.50 84 ALA A CA 1
ATOM 672 C C . ALA A 1 84 ? -11.861 -14.830 -8.277 1.00 83.50 84 ALA A C 1
ATOM 674 O O . ALA A 1 84 ? -12.670 -15.447 -8.977 1.00 83.50 84 ALA A O 1
ATOM 675 N N . PRO A 1 85 ? -11.165 -15.433 -7.298 1.00 80.00 85 PRO A N 1
ATOM 676 C CA . PRO A 1 85 ? -11.281 -16.869 -7.049 1.00 80.00 85 PRO A CA 1
ATOM 677 C C . PRO A 1 85 ? -12.692 -17.249 -6.579 1.00 80.00 85 PRO A C 1
ATOM 679 O O . PRO A 1 85 ? -13.142 -18.371 -6.798 1.00 80.00 85 PRO A O 1
ATOM 682 N N . ARG A 1 86 ? -13.394 -16.310 -5.926 1.00 85.81 86 ARG A N 1
ATOM 683 C CA . ARG A 1 86 ? -14.753 -16.461 -5.398 1.00 85.81 86 ARG A CA 1
ATOM 684 C C . ARG A 1 86 ? -15.379 -15.109 -5.066 1.00 85.81 86 ARG A C 1
ATOM 686 O O . ARG A 1 86 ? -14.674 -14.116 -4.909 1.00 85.81 86 ARG A O 1
ATOM 693 N N . ALA A 1 87 ? -16.698 -15.104 -4.896 1.00 91.56 87 ALA A N 1
ATOM 694 C CA 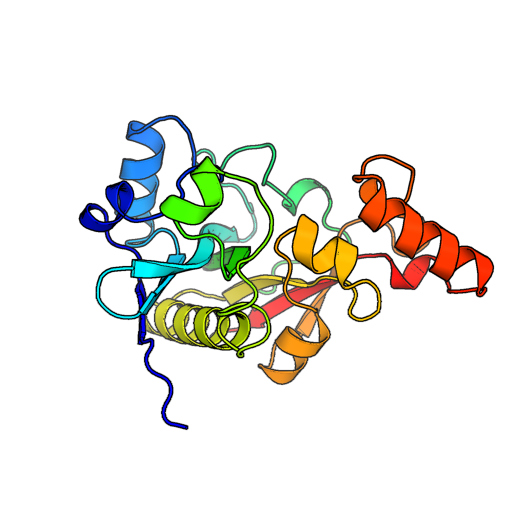. ALA A 1 87 ? -17.427 -13.955 -4.370 1.00 91.56 87 ALA A CA 1
ATOM 695 C C . ALA A 1 87 ? -17.109 -13.714 -2.884 1.00 91.56 87 ALA A C 1
ATOM 697 O O . ALA A 1 87 ? -16.853 -14.652 -2.115 1.00 91.56 87 ALA A O 1
ATOM 698 N N . GLY A 1 88 ? -17.163 -12.447 -2.485 1.00 93.94 88 GLY A N 1
ATOM 699 C CA . GLY A 1 88 ? -16.946 -12.006 -1.112 1.00 93.94 88 GLY A CA 1
ATOM 700 C C . GLY A 1 88 ? -16.197 -10.684 -1.041 1.00 93.94 88 GLY A C 1
ATOM 701 O O . GLY A 1 88 ? -15.680 -10.188 -2.042 1.00 93.94 88 GLY A O 1
ATOM 702 N N . ARG A 1 89 ? -16.133 -10.131 0.167 1.00 95.56 89 ARG A N 1
ATOM 703 C CA . ARG A 1 89 ? -15.485 -8.850 0.418 1.00 95.56 89 ARG A CA 1
ATOM 704 C C . ARG A 1 89 ? -13.976 -9.023 0.543 1.00 95.56 89 ARG A C 1
ATOM 706 O O . ARG A 1 89 ? -13.519 -9.833 1.350 1.00 95.56 89 ARG A O 1
ATOM 713 N N . ALA A 1 90 ? -13.209 -8.275 -0.233 1.00 96.00 90 ALA A N 1
ATOM 714 C CA . ALA A 1 90 ? -11.753 -8.291 -0.224 1.00 96.00 90 ALA A CA 1
ATOM 715 C C . ALA A 1 90 ? -11.194 -7.033 0.447 1.00 96.00 90 ALA A C 1
ATOM 717 O O . ALA A 1 90 ? -11.735 -5.937 0.298 1.00 96.00 90 ALA A O 1
ATOM 718 N N . TRP A 1 91 ? -10.109 -7.212 1.197 1.00 97.25 91 TRP A N 1
ATOM 719 C CA . TRP A 1 91 ? -9.374 -6.144 1.859 1.00 97.25 91 TRP A CA 1
ATOM 720 C C . TRP A 1 91 ? -8.161 -5.752 1.021 1.00 97.25 91 TRP A C 1
ATOM 722 O O . TRP A 1 91 ? -7.230 -6.535 0.844 1.00 97.25 91 TRP A O 1
ATOM 732 N N . CYS A 1 92 ? -8.170 -4.543 0.484 1.00 96.75 92 CYS A N 1
ATOM 733 C CA . CYS A 1 92 ? -7.159 -4.050 -0.434 1.00 96.75 92 CYS A CA 1
ATOM 734 C C . CYS A 1 92 ? -6.134 -3.201 0.311 1.00 96.75 92 CYS A C 1
ATOM 736 O O . CYS A 1 92 ? -6.479 -2.173 0.891 1.00 96.75 92 CYS A O 1
ATOM 738 N N . HIS A 1 93 ? -4.863 -3.581 0.240 1.00 97.06 93 HIS A N 1
ATOM 739 C CA . HIS A 1 93 ? -3.755 -2.704 0.595 1.00 97.06 93 HIS A CA 1
ATOM 740 C C . HIS A 1 93 ? -3.528 -1.702 -0.541 1.00 97.06 93 HIS A C 1
ATOM 742 O O . HIS A 1 93 ? -3.413 -2.089 -1.703 1.00 97.06 93 HIS A O 1
ATOM 748 N N . ALA A 1 94 ? -3.447 -0.417 -0.209 1.00 94.75 94 ALA A N 1
ATOM 749 C CA . ALA A 1 94 ? -3.177 0.643 -1.173 1.00 94.75 94 ALA A CA 1
ATOM 750 C C . ALA A 1 94 ? -1.714 1.086 -1.109 1.00 94.75 94 ALA A C 1
ATOM 752 O O . ALA A 1 94 ? -0.924 0.728 -1.977 1.00 94.75 94 ALA A O 1
ATOM 753 N N . CYS A 1 95 ? -1.340 1.833 -0.069 1.00 94.12 95 CYS A N 1
ATOM 754 C CA . CYS A 1 95 ? 0.000 2.391 0.056 1.00 94.12 95 CYS A CA 1
ATOM 755 C C . CYS A 1 95 ? 0.513 2.387 1.502 1.00 94.12 95 CYS A C 1
ATOM 757 O O . CYS A 1 95 ? -0.229 2.577 2.467 1.00 94.12 95 CYS A O 1
ATOM 759 N N . PHE A 1 96 ? 1.821 2.186 1.630 1.00 96.06 96 PHE A N 1
ATOM 760 C CA . PHE A 1 96 ? 2.597 2.247 2.857 1.00 96.06 96 PHE A CA 1
ATOM 761 C C . PHE A 1 96 ? 3.286 3.611 2.968 1.00 96.06 96 PHE A C 1
ATOM 763 O O . PHE A 1 96 ? 3.983 4.065 2.060 1.00 96.06 96 PHE A O 1
ATOM 770 N N . HIS A 1 97 ? 3.141 4.247 4.125 1.00 95.12 97 HIS A N 1
ATOM 771 C CA . HIS A 1 97 ? 3.742 5.531 4.476 1.00 95.12 97 HIS A CA 1
ATOM 772 C C . HIS A 1 97 ? 4.585 5.376 5.743 1.00 95.12 97 HIS A C 1
ATOM 774 O O . HIS A 1 97 ? 4.237 5.891 6.800 1.00 95.12 97 HIS A O 1
ATOM 780 N N . VAL A 1 98 ? 5.682 4.622 5.653 1.00 95.56 98 VAL A N 1
ATOM 781 C CA . VAL A 1 98 ? 6.624 4.425 6.770 1.00 95.56 98 VAL A CA 1
ATOM 782 C C . VAL A 1 98 ? 7.538 5.643 6.901 1.00 95.56 98 VAL A C 1
ATOM 784 O O . VAL A 1 98 ? 8.027 6.149 5.896 1.00 95.56 98 VAL A O 1
ATOM 787 N N . GLY A 1 99 ? 7.762 6.118 8.127 1.00 93.75 99 GLY A N 1
ATOM 788 C CA . GLY A 1 99 ? 8.592 7.291 8.416 1.00 93.75 99 GLY A CA 1
ATOM 789 C C . GLY A 1 99 ? 7.951 8.627 8.027 1.00 93.75 99 GLY A C 1
ATOM 790 O O . GLY A 1 99 ? 8.599 9.663 8.110 1.00 93.75 99 GLY A O 1
ATOM 791 N N . ARG A 1 100 ? 6.683 8.641 7.602 1.00 91.38 100 ARG A N 1
ATOM 792 C CA . ARG A 1 100 ? 5.955 9.861 7.220 1.00 91.38 100 ARG A CA 1
ATOM 793 C C . ARG A 1 100 ? 5.079 10.337 8.379 1.00 91.38 100 ARG A C 1
ATOM 795 O O . ARG A 1 100 ? 3.857 10.206 8.338 1.00 91.38 100 ARG A O 1
ATOM 802 N N . THR A 1 101 ? 5.716 10.855 9.427 1.00 93.19 101 THR A N 1
ATOM 803 C CA . THR A 1 101 ? 5.014 11.462 10.570 1.00 93.19 101 THR A CA 1
ATOM 804 C C . THR A 1 101 ? 4.319 12.764 10.151 1.00 93.19 101 THR A C 1
ATOM 806 O O . THR A 1 101 ? 4.709 13.392 9.163 1.00 93.19 101 THR A O 1
ATOM 809 N N . VAL A 1 102 ? 3.325 13.229 10.919 1.00 93.38 102 VAL A N 1
ATOM 810 C CA . VAL A 1 102 ? 2.688 14.544 10.679 1.00 93.38 102 VAL A CA 1
ATOM 811 C C . VAL A 1 102 ? 3.719 15.678 10.695 1.00 93.38 102 VAL A C 1
ATOM 813 O O . VAL A 1 102 ? 3.629 16.599 9.887 1.00 93.38 102 VAL A O 1
ATOM 816 N N . ALA A 1 103 ? 4.713 15.613 11.586 1.00 92.06 103 ALA A N 1
ATOM 817 C CA . ALA A 1 103 ? 5.782 16.605 11.657 1.00 92.06 103 ALA A CA 1
ATOM 818 C C . ALA A 1 103 ? 6.682 16.570 10.410 1.00 92.06 103 ALA A C 1
ATOM 820 O O . ALA A 1 103 ? 6.941 17.617 9.820 1.00 92.06 103 ALA A O 1
ATOM 821 N N . LYS A 1 104 ? 7.101 15.376 9.970 1.00 91.69 104 LYS A N 1
ATOM 822 C CA . LYS A 1 104 ? 7.946 15.196 8.780 1.00 91.69 104 LYS A CA 1
ATOM 823 C C . LYS A 1 104 ? 7.234 15.653 7.508 1.00 91.69 104 LYS A C 1
ATOM 825 O O . LYS A 1 104 ? 7.807 16.423 6.743 1.00 91.69 104 LYS A O 1
ATOM 830 N N . ALA A 1 105 ? 5.959 15.289 7.356 1.00 90.25 105 ALA A N 1
ATOM 831 C CA . ALA A 1 105 ? 5.129 15.639 6.201 1.00 90.25 105 ALA A CA 1
ATOM 832 C C . ALA A 1 105 ? 4.898 17.152 6.016 1.00 90.25 105 ALA A C 1
ATOM 834 O O . ALA A 1 105 ? 4.485 17.576 4.940 1.00 90.25 105 ALA A O 1
ATOM 835 N N . ARG A 1 106 ? 5.147 17.975 7.046 1.00 90.00 106 ARG A N 1
ATOM 836 C CA . ARG A 1 106 ? 5.120 19.447 6.940 1.00 90.00 106 ARG A CA 1
ATOM 837 C C . ARG A 1 106 ? 6.397 20.029 6.337 1.00 90.00 106 ARG A C 1
ATOM 839 O O . ARG A 1 106 ? 6.376 21.174 5.898 1.00 90.00 106 ARG A O 1
ATOM 846 N N . VAL A 1 107 ? 7.495 19.276 6.367 1.00 91.62 107 VAL A N 1
ATOM 847 C CA . VAL A 1 107 ? 8.805 19.697 5.858 1.00 91.62 107 VAL A CA 1
ATOM 848 C C . VAL A 1 107 ? 9.015 19.159 4.448 1.00 91.62 107 VAL A C 1
ATOM 850 O O . VAL A 1 107 ? 9.323 19.927 3.542 1.00 91.62 107 VAL A O 1
ATOM 853 N N . ASP A 1 108 ? 8.830 17.851 4.258 1.00 89.75 108 ASP A N 1
ATOM 854 C CA . ASP A 1 108 ? 9.004 17.175 2.973 1.00 89.75 108 ASP A CA 1
ATOM 855 C C . ASP A 1 108 ? 8.276 15.813 2.938 1.00 89.75 108 ASP A C 1
ATOM 857 O O . ASP A 1 108 ? 7.656 15.391 3.914 1.00 89.75 108 ASP A O 1
ATOM 861 N N . ASP A 1 109 ? 8.341 15.121 1.794 1.00 83.50 109 ASP A N 1
ATOM 862 C CA . ASP A 1 109 ? 7.727 13.797 1.602 1.00 83.50 109 ASP A CA 1
ATOM 863 C C . ASP A 1 109 ? 8.708 12.606 1.715 1.00 83.50 109 ASP A C 1
ATOM 865 O O . ASP A 1 109 ? 8.384 11.452 1.398 1.00 83.50 109 ASP A O 1
ATOM 869 N N . SER A 1 110 ? 9.941 12.862 2.150 1.00 89.31 110 SER A N 1
ATOM 870 C CA . SER A 1 110 ? 10.906 11.791 2.385 1.00 89.31 110 SER A CA 1
ATOM 871 C C . SER A 1 110 ? 10.552 11.013 3.661 1.00 89.31 110 SER A C 1
ATOM 873 O O . SER A 1 110 ? 10.104 11.601 4.650 1.00 89.31 110 SER A O 1
ATOM 875 N N . PRO A 1 111 ? 10.732 9.682 3.670 1.00 92.12 111 PRO A N 1
ATOM 876 C CA . PRO A 1 111 ? 10.646 8.907 4.899 1.00 92.12 111 PRO A CA 1
ATOM 877 C C . PRO A 1 111 ? 11.688 9.363 5.926 1.00 92.12 111 PRO A C 1
ATOM 879 O O . PRO A 1 111 ? 12.846 9.584 5.584 1.00 92.12 111 PRO A O 1
ATOM 882 N N . ASP A 1 112 ? 11.305 9.445 7.197 1.00 93.38 112 ASP A N 1
ATOM 883 C CA . ASP A 1 112 ? 12.250 9.550 8.307 1.00 93.38 112 ASP A CA 1
ATOM 884 C C . ASP A 1 112 ? 13.075 8.256 8.424 1.00 93.38 112 ASP A C 1
ATOM 886 O O . ASP A 1 112 ? 12.539 7.176 8.699 1.00 93.38 112 ASP A O 1
ATOM 890 N N . GLU A 1 113 ? 14.387 8.373 8.216 1.00 92.12 113 GLU A N 1
ATOM 891 C CA . GLU A 1 113 ? 15.355 7.268 8.243 1.00 92.12 113 GLU A CA 1
ATOM 892 C C . GLU A 1 113 ? 15.479 6.602 9.621 1.00 92.12 113 GLU A C 1
ATOM 894 O O . GLU A 1 113 ? 15.925 5.458 9.725 1.00 92.12 113 GLU A O 1
ATOM 899 N N . THR A 1 114 ? 15.030 7.270 10.688 1.00 92.44 114 THR A N 1
ATOM 900 C CA . THR A 1 114 ? 14.943 6.673 12.027 1.00 92.44 114 THR A CA 1
ATOM 901 C C . THR A 1 114 ? 14.024 5.451 12.017 1.00 92.44 114 THR A C 1
ATOM 903 O O . THR A 1 114 ? 14.336 4.431 12.645 1.00 92.44 114 THR A O 1
ATOM 906 N N . TYR A 1 115 ? 12.927 5.538 11.257 1.00 94.56 115 TYR A N 1
ATOM 907 C CA . TYR A 1 115 ? 11.856 4.543 11.183 1.00 94.56 115 TYR A CA 1
ATOM 908 C C . TYR A 1 115 ? 11.886 3.720 9.890 1.00 94.56 115 TYR A C 1
ATOM 910 O O . TYR A 1 115 ? 11.546 2.531 9.890 1.00 94.56 115 TYR A O 1
ATOM 918 N N . PHE A 1 116 ? 12.282 4.327 8.771 1.00 93.38 116 PHE A N 1
ATOM 919 C CA . PHE A 1 116 ? 12.342 3.637 7.488 1.00 93.38 116 PHE A CA 1
ATOM 920 C C . PHE A 1 116 ? 13.377 2.500 7.514 1.00 93.38 116 PHE A C 1
ATOM 922 O O . PHE A 1 116 ? 14.422 2.592 8.147 1.00 93.38 116 PHE A O 1
ATOM 929 N N . GLY A 1 117 ? 13.063 1.369 6.877 1.00 91.19 117 GLY A N 1
ATOM 930 C CA . GLY A 1 117 ? 13.938 0.187 6.884 1.00 91.19 117 GLY A CA 1
ATOM 931 C C . GLY A 1 117 ? 13.963 -0.622 8.195 1.00 91.19 117 GLY A C 1
ATOM 932 O O . GLY A 1 117 ? 14.646 -1.640 8.258 1.00 91.19 117 GLY A O 1
ATOM 933 N N . ARG A 1 118 ? 13.182 -0.254 9.223 1.00 93.75 118 ARG A N 1
ATOM 934 C CA . ARG A 1 118 ? 13.128 -0.957 10.527 1.00 93.75 118 ARG A CA 1
ATOM 935 C C . ARG A 1 118 ? 12.144 -2.134 10.594 1.00 93.75 118 ARG A C 1
ATOM 937 O O . ARG A 1 118 ? 11.870 -2.639 11.673 1.00 93.75 118 ARG A O 1
ATOM 944 N N . GLY A 1 119 ? 11.557 -2.547 9.470 1.00 93.62 119 GLY A N 1
ATOM 945 C CA . GLY A 1 119 ? 10.553 -3.624 9.435 1.00 93.62 119 GLY A CA 1
ATOM 946 C C . GLY A 1 119 ? 9.099 -3.190 9.689 1.00 93.62 119 GLY A C 1
ATOM 947 O O . GLY A 1 119 ? 8.201 -4.015 9.527 1.00 93.62 119 GLY A O 1
ATOM 948 N N . ILE A 1 120 ? 8.837 -1.904 9.963 1.00 96.31 120 ILE A N 1
ATOM 949 C CA . ILE A 1 120 ? 7.486 -1.357 10.219 1.00 96.31 120 ILE A CA 1
ATOM 950 C C . ILE A 1 120 ? 6.496 -1.700 9.095 1.00 96.31 120 ILE A C 1
ATOM 952 O O . ILE A 1 120 ? 5.383 -2.135 9.368 1.00 96.31 120 ILE A O 1
ATOM 956 N N . GLY A 1 121 ? 6.896 -1.584 7.822 1.00 96.06 121 GLY A N 1
ATOM 957 C CA . GLY A 1 121 ? 6.026 -1.934 6.688 1.00 96.06 121 GLY A CA 1
ATOM 958 C C . GLY A 1 121 ? 5.564 -3.397 6.707 1.00 96.06 121 GLY A C 1
ATOM 959 O O . GLY A 1 121 ? 4.400 -3.692 6.453 1.00 96.06 121 GLY A O 1
ATOM 960 N N . SER A 1 122 ? 6.448 -4.324 7.088 1.00 95.38 122 SER A N 1
ATOM 961 C CA . SER A 1 122 ? 6.078 -5.738 7.239 1.00 95.38 122 SER A CA 1
ATOM 962 C C . SER A 1 122 ? 5.175 -5.975 8.451 1.00 95.38 122 SER A C 1
ATOM 964 O O . SER A 1 122 ? 4.291 -6.827 8.391 1.00 95.38 122 SER A O 1
ATOM 966 N N . ALA A 1 123 ? 5.371 -5.231 9.542 1.00 96.75 123 ALA A N 1
ATOM 967 C CA . ALA A 1 123 ? 4.512 -5.314 10.720 1.00 96.75 123 ALA A CA 1
ATOM 968 C C . ALA A 1 123 ? 3.099 -4.775 10.448 1.00 96.75 123 ALA A C 1
ATOM 970 O O . ALA A 1 123 ? 2.123 -5.438 10.788 1.00 96.75 123 ALA A O 1
ATOM 971 N N . LEU A 1 124 ? 2.988 -3.643 9.742 1.00 98.25 124 LEU A N 1
ATOM 972 C CA . LEU A 1 124 ? 1.721 -3.100 9.243 1.00 98.25 124 LEU A CA 1
ATOM 973 C C . LEU A 1 124 ? 0.975 -4.117 8.375 1.00 98.25 124 LEU A C 1
ATOM 975 O O . LEU A 1 124 ? -0.215 -4.345 8.579 1.00 98.25 124 LEU A O 1
ATOM 979 N N . CYS A 1 125 ? 1.681 -4.767 7.443 1.00 98.19 125 CYS A N 1
ATOM 980 C CA . CYS A 1 125 ? 1.098 -5.801 6.590 1.00 98.19 125 CYS A CA 1
ATOM 981 C C . CYS A 1 125 ? 0.542 -6.971 7.415 1.00 98.19 125 CYS A C 1
ATOM 983 O O . CYS A 1 125 ? -0.596 -7.376 7.198 1.00 98.19 125 CYS A O 1
ATOM 985 N N . ARG A 1 126 ? 1.307 -7.489 8.385 1.00 98.12 126 ARG A N 1
ATOM 986 C CA . ARG A 1 126 ? 0.856 -8.596 9.248 1.00 98.12 126 ARG A CA 1
ATOM 987 C C . ARG A 1 126 ? -0.348 -8.216 10.104 1.00 98.12 126 ARG A C 1
ATOM 989 O O . ARG A 1 126 ? -1.310 -8.971 10.138 1.00 98.12 126 ARG A O 1
ATOM 996 N N . ALA A 1 127 ? -0.323 -7.046 10.742 1.00 98.31 127 ALA A N 1
ATOM 997 C CA . ALA A 1 127 ? -1.459 -6.564 11.526 1.00 98.31 127 ALA A CA 1
ATOM 998 C C . ALA A 1 127 ? -2.717 -6.399 10.657 1.00 98.31 127 ALA A C 1
ATOM 1000 O O . ALA A 1 127 ? -3.808 -6.781 11.070 1.00 98.31 127 ALA A O 1
ATOM 1001 N N . SER A 1 128 ? -2.548 -5.905 9.426 1.00 98.44 128 SER A N 1
ATOM 1002 C CA . SER A 1 128 ? -3.625 -5.789 8.440 1.00 98.44 128 SER A CA 1
ATOM 1003 C C . SER A 1 128 ? -4.215 -7.145 8.061 1.00 98.44 128 SER A C 1
ATOM 1005 O O . SER A 1 128 ? -5.433 -7.298 8.030 1.00 98.44 128 SER A O 1
ATOM 1007 N N . MET A 1 129 ? -3.362 -8.150 7.840 1.00 98.12 129 MET A N 1
ATOM 1008 C CA . MET A 1 129 ? -3.788 -9.521 7.552 1.00 98.12 129 MET A CA 1
ATOM 1009 C C . MET A 1 129 ? -4.586 -10.127 8.707 1.00 98.12 129 MET A C 1
ATOM 1011 O O . MET A 1 129 ? -5.670 -10.654 8.474 1.00 98.12 129 MET A O 1
ATOM 1015 N N . THR A 1 130 ? -4.070 -10.034 9.937 1.00 97.81 130 THR A N 1
ATOM 1016 C CA . THR A 1 130 ? -4.752 -10.548 11.135 1.00 97.81 130 THR A CA 1
ATOM 1017 C C . THR A 1 130 ? -6.110 -9.888 11.314 1.00 97.81 130 THR A C 1
ATOM 1019 O O . THR A 1 130 ? -7.116 -10.574 11.447 1.00 97.81 130 THR A O 1
ATOM 1022 N N . TRP A 1 131 ? -6.165 -8.560 11.225 1.00 98.00 131 TRP A N 1
ATOM 1023 C CA . TRP A 1 131 ? -7.424 -7.835 11.342 1.00 98.00 131 TRP A CA 1
ATOM 1024 C C . TRP A 1 131 ? -8.430 -8.225 10.250 1.00 98.00 131 TRP A C 1
ATOM 1026 O O . TRP A 1 131 ? -9.601 -8.435 10.551 1.00 98.00 131 TRP A O 1
ATOM 1036 N N . ALA A 1 132 ? -7.992 -8.349 8.991 1.00 97.56 132 ALA A N 1
ATOM 1037 C CA . ALA A 1 132 ? -8.876 -8.714 7.884 1.00 97.56 132 ALA A CA 1
ATOM 1038 C C . ALA A 1 132 ? -9.433 -10.136 8.046 1.00 97.56 132 ALA A C 1
ATOM 1040 O O . ALA A 1 132 ? -10.614 -10.367 7.785 1.00 97.56 132 ALA A O 1
ATOM 1041 N N . HIS A 1 133 ? -8.601 -11.069 8.514 1.00 97.31 133 HIS A N 1
ATOM 1042 C CA . HIS A 1 133 ? -9.028 -12.416 8.873 1.00 97.31 133 HIS A CA 1
ATOM 1043 C C . HIS A 1 133 ? -10.099 -12.383 9.975 1.00 97.31 133 HIS A C 1
ATOM 1045 O O . HIS A 1 133 ? -11.189 -12.923 9.791 1.00 97.31 133 HIS A O 1
ATOM 1051 N N . ASP A 1 134 ? -9.833 -11.686 11.081 1.00 96.94 134 ASP A N 1
ATOM 1052 C CA . ASP A 1 134 ? -10.744 -11.623 12.232 1.00 96.94 134 ASP A CA 1
ATOM 1053 C C . ASP A 1 134 ? -12.059 -10.896 11.901 1.00 96.94 134 ASP A C 1
ATOM 1055 O O . ASP A 1 134 ? -13.117 -11.232 12.432 1.00 96.94 134 ASP A O 1
ATOM 1059 N N . ALA A 1 135 ? -12.013 -9.936 10.974 1.00 96.31 135 ALA A N 1
ATOM 1060 C CA . ALA A 1 135 ? -13.182 -9.240 10.440 1.00 96.31 135 ALA A CA 1
ATOM 1061 C C . ALA A 1 135 ? -13.943 -10.041 9.360 1.00 96.31 135 ALA A C 1
ATOM 1063 O O . ALA A 1 135 ? -14.943 -9.556 8.828 1.00 96.31 135 ALA A O 1
ATOM 1064 N N . GLY A 1 136 ? -13.499 -11.259 9.026 1.00 95.38 136 GLY A N 1
ATOM 1065 C CA . GLY A 1 136 ? -14.201 -12.164 8.114 1.00 95.38 136 GLY A CA 1
ATOM 1066 C C . GLY A 1 136 ? -14.086 -11.802 6.630 1.00 95.38 136 GLY A C 1
ATOM 1067 O O . GLY A 1 136 ? -14.958 -12.178 5.839 1.00 95.38 136 GLY A O 1
ATOM 1068 N N . TYR A 1 137 ? -13.038 -11.077 6.227 1.00 96.44 137 TYR A N 1
ATOM 1069 C CA . TYR A 1 137 ? -12.786 -10.803 4.811 1.00 96.44 137 TYR A CA 1
ATOM 1070 C C . TYR A 1 137 ? -12.468 -12.090 4.048 1.00 96.44 137 TYR A C 1
ATOM 1072 O O . TYR A 1 137 ? -11.843 -13.019 4.552 1.00 96.44 137 TYR A O 1
ATOM 1080 N N . ALA A 1 138 ? -12.890 -12.139 2.787 1.00 96.19 138 ALA A N 1
ATOM 1081 C CA . ALA A 1 138 ? -12.636 -13.269 1.909 1.00 96.19 138 ALA A CA 1
ATOM 1082 C C . ALA A 1 138 ? -11.162 -13.363 1.500 1.00 96.19 138 ALA A C 1
ATOM 1084 O O . ALA A 1 138 ? -10.644 -14.465 1.369 1.00 96.19 138 ALA A O 1
ATOM 1085 N N . ALA A 1 139 ? -10.504 -12.233 1.276 1.00 97.19 139 ALA A N 1
ATOM 1086 C CA . ALA A 1 139 ? -9.124 -12.191 0.820 1.00 97.19 139 ALA A CA 1
ATOM 1087 C C . ALA A 1 139 ? -8.467 -10.874 1.230 1.00 97.19 139 ALA A C 1
ATOM 1089 O O . ALA A 1 139 ? -9.158 -9.878 1.459 1.00 97.19 139 ALA A O 1
ATOM 1090 N N . VAL A 1 140 ? -7.136 -10.862 1.241 1.00 97.75 140 VAL A N 1
ATOM 1091 C CA . VAL A 1 140 ? -6.340 -9.631 1.220 1.00 97.75 140 VAL A CA 1
ATOM 1092 C C . VAL A 1 140 ? -5.660 -9.517 -0.136 1.00 97.75 140 VAL A C 1
ATOM 1094 O O . VAL A 1 140 ? -5.063 -10.482 -0.608 1.00 97.75 140 VAL A O 1
ATOM 1097 N N . VAL A 1 141 ? -5.738 -8.343 -0.754 1.00 97.44 141 VAL A N 1
ATOM 1098 C CA . VAL A 1 141 ? -5.185 -8.063 -2.083 1.00 97.44 141 VAL A CA 1
ATOM 1099 C C . VAL A 1 141 ? -4.243 -6.873 -2.000 1.00 97.44 141 VAL A C 1
ATOM 1101 O O . VAL A 1 141 ? -4.522 -5.912 -1.287 1.00 97.44 141 VAL A O 1
ATOM 1104 N N . ALA A 1 142 ? -3.130 -6.912 -2.725 1.00 96.94 142 ALA A N 1
ATOM 1105 C CA . ALA A 1 142 ? -2.170 -5.822 -2.719 1.00 96.94 142 ALA A CA 1
ATOM 1106 C C . ALA A 1 142 ? -1.405 -5.682 -4.042 1.00 96.94 142 ALA A C 1
ATOM 1108 O O . ALA A 1 142 ? -1.014 -6.696 -4.627 1.00 96.94 142 ALA A O 1
ATOM 1109 N N . PRO A 1 143 ? -1.078 -4.450 -4.468 1.00 96.12 143 PRO A N 1
ATOM 1110 C CA . PRO A 1 143 ? -0.064 -4.223 -5.484 1.00 96.12 143 PRO A CA 1
ATOM 1111 C C . PRO A 1 143 ? 1.329 -4.448 -4.873 1.00 96.12 143 PRO A C 1
ATOM 1113 O O . PRO A 1 143 ? 1.788 -3.708 -3.999 1.00 96.12 143 PRO A O 1
ATOM 1116 N N . GLY A 1 144 ? 2.008 -5.504 -5.311 1.00 97.12 144 GLY A N 1
ATOM 1117 C CA . GLY A 1 144 ? 3.377 -5.822 -4.929 1.00 97.12 144 GLY A CA 1
ATOM 1118 C C . GLY A 1 144 ? 4.383 -5.160 -5.869 1.00 97.12 144 GLY A C 1
ATOM 1119 O O . GLY A 1 144 ? 4.433 -5.478 -7.060 1.00 97.12 144 GLY A O 1
ATOM 1120 N N . SER A 1 145 ? 5.211 -4.256 -5.342 1.00 96.88 145 SER A N 1
ATOM 1121 C CA . SER A 1 145 ? 6.210 -3.542 -6.145 1.00 96.88 145 SER A CA 1
ATOM 1122 C C . SER A 1 145 ? 7.343 -4.471 -6.612 1.00 96.88 145 SER A C 1
ATOM 1124 O O . SER A 1 145 ? 7.641 -5.474 -5.947 1.00 96.88 145 SER A O 1
ATOM 1126 N N . PRO A 1 146 ? 8.010 -4.168 -7.740 1.00 96.75 146 PRO A N 1
ATOM 1127 C CA . PRO A 1 146 ? 9.186 -4.915 -8.159 1.00 96.75 146 PRO A CA 1
ATOM 1128 C C . PRO A 1 146 ? 10.329 -4.807 -7.131 1.00 96.75 146 PRO A C 1
ATOM 1130 O O . PRO A 1 146 ? 10.764 -3.701 -6.808 1.00 96.75 146 PRO A O 1
ATOM 1133 N N . PRO A 1 147 ? 10.883 -5.927 -6.629 1.00 95.62 147 PRO A N 1
ATOM 1134 C CA . PRO A 1 147 ? 11.868 -5.926 -5.545 1.00 95.62 147 PRO A CA 1
ATOM 1135 C C . PRO A 1 147 ? 13.198 -5.284 -5.935 1.00 95.62 147 PRO A C 1
ATOM 1137 O O . PRO A 1 147 ? 13.931 -4.811 -5.074 1.00 95.62 147 PRO A O 1
ATOM 1140 N N . ALA A 1 148 ? 13.520 -5.278 -7.228 1.00 95.12 148 ALA A N 1
ATOM 1141 C CA . ALA A 1 148 ? 14.765 -4.732 -7.745 1.00 95.12 148 ALA A CA 1
ATOM 1142 C C . ALA A 1 148 ? 14.685 -3.223 -8.054 1.00 95.12 148 ALA A C 1
ATOM 1144 O O . ALA A 1 148 ? 15.639 -2.687 -8.623 1.00 95.12 148 ALA A O 1
ATOM 1145 N N . LEU A 1 149 ? 13.557 -2.571 -7.734 1.00 96.25 149 LEU A N 1
ATOM 1146 C CA . LEU A 1 149 ? 13.281 -1.150 -7.983 1.00 96.25 149 LEU A CA 1
ATOM 1147 C C . LEU A 1 149 ? 12.772 -0.458 -6.694 1.00 96.25 149 LEU A C 1
ATOM 1149 O O . LEU A 1 149 ? 11.606 -0.054 -6.603 1.00 96.25 149 LEU A O 1
ATOM 1153 N N . PRO A 1 150 ? 13.604 -0.385 -5.634 1.00 95.00 150 PRO A N 1
ATOM 1154 C CA . PRO A 1 150 ? 13.214 0.179 -4.341 1.00 95.00 150 PRO A CA 1
ATOM 1155 C C . PRO A 1 150 ? 12.858 1.672 -4.384 1.00 95.00 150 PRO A C 1
ATOM 1157 O O . PRO A 1 150 ? 12.050 2.107 -3.554 1.00 95.00 150 PRO A O 1
ATOM 1160 N N . ALA A 1 151 ? 13.403 2.459 -5.321 1.00 95.44 151 ALA A N 1
ATOM 1161 C CA . ALA A 1 151 ? 13.020 3.866 -5.454 1.00 95.44 151 ALA A CA 1
ATOM 1162 C C . ALA A 1 151 ? 11.550 3.988 -5.881 1.00 95.44 151 ALA A C 1
ATOM 1164 O O . ALA A 1 151 ? 10.792 4.743 -5.267 1.00 95.44 151 ALA A O 1
ATOM 1165 N N . PHE A 1 152 ? 11.123 3.178 -6.858 1.00 95.81 152 PHE A N 1
ATOM 1166 C CA . PHE A 1 152 ? 9.710 3.076 -7.231 1.00 95.81 152 PHE A CA 1
ATOM 1167 C C . PHE A 1 152 ? 8.852 2.599 -6.055 1.00 95.81 152 PHE A C 1
ATOM 1169 O O . PHE A 1 152 ? 7.849 3.234 -5.741 1.00 95.81 152 PHE A O 1
ATOM 1176 N N . GLY A 1 153 ? 9.265 1.532 -5.358 1.00 95.12 153 GLY A N 1
ATOM 1177 C CA . GLY A 1 153 ? 8.529 1.020 -4.196 1.00 95.12 153 GLY A CA 1
ATOM 1178 C C . GLY A 1 153 ? 8.316 2.081 -3.109 1.00 95.12 153 GLY A C 1
ATOM 1179 O O . GLY A 1 153 ? 7.212 2.228 -2.593 1.00 95.12 153 GLY A O 1
ATOM 1180 N N . THR A 1 154 ? 9.336 2.884 -2.809 1.00 93.94 154 THR A N 1
ATOM 1181 C CA . THR A 1 154 ? 9.246 3.961 -1.807 1.00 93.94 154 THR A CA 1
ATOM 1182 C C . THR A 1 154 ? 8.326 5.097 -2.261 1.00 93.94 154 THR A C 1
ATOM 1184 O O . THR A 1 154 ? 7.512 5.598 -1.477 1.00 93.94 154 THR A O 1
ATOM 1187 N N . TRP A 1 155 ? 8.431 5.495 -3.530 1.00 92.94 155 TRP A N 1
ATOM 1188 C CA . TRP A 1 155 ? 7.604 6.550 -4.112 1.00 92.94 155 TRP A CA 1
ATOM 1189 C C . TRP A 1 155 ? 6.127 6.142 -4.199 1.00 92.94 155 TRP A C 1
ATOM 1191 O O . TRP A 1 155 ? 5.271 6.860 -3.684 1.00 92.94 155 TRP A O 1
ATOM 1201 N N . ALA A 1 156 ? 5.840 4.960 -4.748 1.00 92.06 156 ALA A N 1
ATOM 1202 C CA . ALA A 1 156 ? 4.487 4.418 -4.880 1.00 92.06 156 ALA A CA 1
ATOM 1203 C C . ALA A 1 156 ? 3.879 3.969 -3.536 1.00 92.06 156 ALA A C 1
ATOM 1205 O O . ALA A 1 156 ? 2.700 3.631 -3.467 1.00 92.06 156 ALA A O 1
ATOM 1206 N N . GLY A 1 157 ? 4.677 3.926 -2.461 1.00 93.75 157 GLY A N 1
ATOM 1207 C CA . GLY A 1 157 ? 4.260 3.344 -1.187 1.00 93.75 157 GLY A CA 1
ATOM 1208 C C . GLY A 1 157 ? 3.980 1.844 -1.305 1.00 93.75 157 GLY A C 1
ATOM 1209 O O . GLY A 1 157 ? 3.090 1.335 -0.639 1.00 93.75 157 GLY A O 1
ATOM 1210 N N . GLY A 1 158 ? 4.695 1.127 -2.169 1.00 93.69 158 GLY A N 1
ATOM 1211 C CA . GLY A 1 158 ? 4.523 -0.305 -2.391 1.00 93.69 158 GLY A CA 1
ATOM 1212 C C . GLY A 1 158 ? 5.479 -1.146 -1.549 1.00 93.69 158 GLY A C 1
ATOM 1213 O O . GLY A 1 158 ? 6.675 -0.862 -1.462 1.00 93.69 158 GLY A O 1
ATOM 1214 N N . LEU A 1 159 ? 4.969 -2.242 -0.990 1.00 95.75 159 LEU A N 1
ATOM 1215 C CA . LEU A 1 159 ? 5.799 -3.304 -0.427 1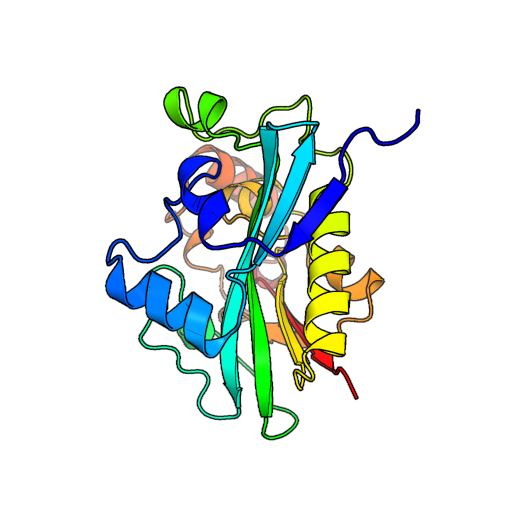.00 95.75 159 LEU A CA 1
ATOM 1216 C C . LEU A 1 159 ? 6.211 -4.273 -1.554 1.00 95.75 159 LEU A C 1
ATOM 1218 O O . LEU A 1 159 ? 5.358 -4.605 -2.381 1.00 95.75 159 LEU A O 1
ATOM 1222 N N . PRO A 1 160 ? 7.469 -4.760 -1.604 1.00 96.94 160 PRO A N 1
ATOM 1223 C CA . PRO A 1 160 ? 7.885 -5.67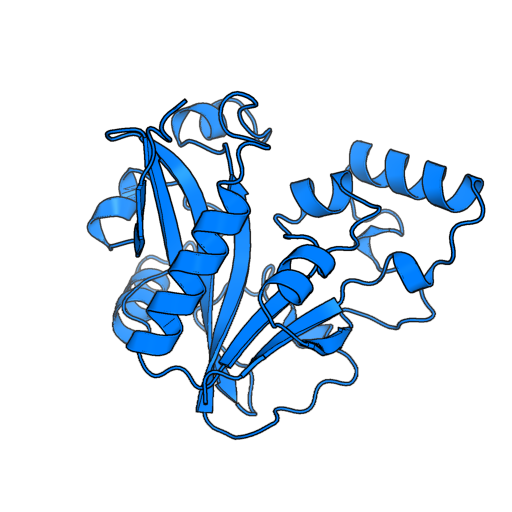8 -2.659 1.00 96.94 160 PRO A CA 1
ATOM 1224 C C . PRO A 1 160 ? 7.027 -6.943 -2.706 1.00 96.94 160 PRO A C 1
ATOM 1226 O O . PRO A 1 160 ? 6.733 -7.525 -1.657 1.00 96.94 160 PRO A O 1
ATOM 1229 N N . TRP A 1 161 ? 6.689 -7.425 -3.906 1.00 97.56 161 TRP A N 1
ATOM 1230 C CA . TRP A 1 161 ? 5.905 -8.660 -4.061 1.00 97.56 161 TRP A CA 1
ATOM 1231 C C . TRP A 1 161 ? 6.583 -9.876 -3.412 1.00 97.56 161 TRP A C 1
ATOM 1233 O O . TRP A 1 161 ? 5.907 -10.754 -2.881 1.00 97.56 161 TRP A O 1
ATOM 1243 N N . THR A 1 162 ? 7.918 -9.899 -3.338 1.00 97.12 162 THR A N 1
ATOM 1244 C CA . THR A 1 162 ? 8.673 -10.952 -2.633 1.00 97.12 162 THR A CA 1
ATOM 1245 C C . THR A 1 162 ? 8.410 -10.958 -1.129 1.00 97.12 162 THR A C 1
ATOM 1247 O O . THR A 1 162 ? 8.479 -12.012 -0.498 1.00 97.12 162 THR A O 1
ATOM 1250 N N . THR A 1 163 ? 8.102 -9.805 -0.533 1.00 96.38 163 THR A N 1
ATOM 1251 C CA . THR A 1 163 ? 7.705 -9.721 0.876 1.00 96.38 163 THR A CA 1
ATOM 1252 C C . THR A 1 163 ? 6.310 -10.300 1.068 1.00 96.38 163 THR A C 1
ATOM 1254 O O . THR A 1 163 ? 6.120 -11.093 1.983 1.00 96.38 163 THR A O 1
ATOM 1257 N N . TYR A 1 164 ? 5.363 -9.984 0.179 1.00 97.94 164 TYR A N 1
ATOM 1258 C CA . TYR A 1 164 ? 4.035 -10.604 0.180 1.00 97.94 164 TYR A CA 1
ATOM 1259 C C . TYR A 1 164 ? 4.110 -12.125 0.003 1.00 97.94 164 TYR A C 1
ATOM 1261 O O . TYR A 1 164 ? 3.487 -12.862 0.764 1.00 97.94 164 TYR A O 1
ATOM 1269 N N . ALA A 1 165 ? 4.936 -12.613 -0.926 1.00 97.94 165 ALA A N 1
ATOM 1270 C CA . ALA A 1 165 ? 5.134 -14.046 -1.142 1.00 97.94 165 ALA A CA 1
ATOM 1271 C C . ALA A 1 165 ? 5.639 -14.765 0.124 1.00 97.94 165 ALA A C 1
ATOM 1273 O O . ALA A 1 165 ? 5.134 -15.824 0.489 1.00 97.94 165 ALA A O 1
ATOM 1274 N N . LYS A 1 166 ? 6.575 -14.154 0.868 1.00 96.94 166 LYS A N 1
ATOM 1275 C CA . LYS A 1 166 ? 7.041 -14.674 2.173 1.00 96.94 166 LYS A CA 1
ATOM 1276 C C . LYS A 1 166 ? 5.950 -14.700 3.250 1.00 96.94 166 LYS A C 1
ATOM 1278 O O . LYS A 1 166 ? 6.112 -15.394 4.248 1.00 96.94 166 LYS A O 1
ATOM 1283 N N . LEU A 1 167 ? 4.879 -13.929 3.072 1.00 95.81 167 LEU A N 1
ATOM 1284 C CA . LEU A 1 167 ? 3.708 -13.884 3.949 1.00 95.81 167 LEU A CA 1
ATOM 1285 C C . LEU A 1 167 ? 2.575 -14.811 3.475 1.00 95.81 167 LEU A C 1
ATOM 1287 O O . LEU A 1 167 ? 1.496 -14.776 4.055 1.00 95.81 167 LEU A O 1
ATOM 1291 N N . GLY A 1 168 ? 2.807 -15.631 2.444 1.00 96.81 168 GLY A N 1
ATOM 1292 C CA . GLY A 1 168 ? 1.833 -16.599 1.931 1.00 96.81 168 GLY A CA 1
ATOM 1293 C C . GLY A 1 168 ? 0.936 -16.077 0.807 1.00 96.81 168 GLY A C 1
ATOM 1294 O O . GLY A 1 168 ? 0.042 -16.794 0.370 1.00 96.81 168 GLY A O 1
ATOM 1295 N N . PHE A 1 169 ? 1.162 -14.858 0.311 1.00 97.94 169 PHE A N 1
ATOM 1296 C CA . PHE A 1 169 ? 0.425 -14.355 -0.846 1.00 97.94 169 PHE A CA 1
ATOM 1297 C C . PHE A 1 169 ? 0.877 -15.068 -2.123 1.00 97.94 169 PHE A C 1
ATOM 1299 O O . PHE A 1 169 ? 2.051 -15.399 -2.295 1.00 97.94 169 PHE A O 1
ATOM 1306 N N . THR A 1 170 ? -0.050 -15.206 -3.061 1.00 97.25 170 THR A N 1
ATOM 1307 C CA . THR A 1 170 ? 0.194 -15.715 -4.412 1.00 97.25 170 THR A CA 1
ATOM 1308 C C . THR A 1 170 ? -0.025 -14.611 -5.440 1.00 97.25 170 THR A C 1
ATOM 1310 O O . THR A 1 170 ? -0.796 -13.679 -5.207 1.00 97.25 170 THR A O 1
ATOM 1313 N N . GLN A 1 171 ? 0.675 -14.686 -6.571 1.00 96.56 171 GLN A N 1
ATOM 1314 C CA . GLN A 1 171 ? 0.432 -13.782 -7.691 1.00 96.56 171 GLN A CA 1
ATOM 1315 C C . GLN A 1 171 ? -0.856 -14.204 -8.409 1.00 96.56 171 GLN A C 1
ATOM 1317 O O . GLN A 1 171 ? -0.990 -15.358 -8.812 1.00 96.56 171 GLN A O 1
ATOM 1322 N N . VAL A 1 172 ? -1.773 -13.258 -8.602 1.00 95.75 172 VAL A N 1
ATOM 1323 C CA . VAL A 1 172 ? -3.069 -13.476 -9.274 1.00 95.75 172 VAL A CA 1
ATOM 1324 C C . VAL A 1 172 ? -3.293 -12.562 -10.478 1.00 95.75 172 VAL A C 1
ATOM 1326 O O . VAL A 1 172 ? -4.354 -12.602 -11.091 1.00 95.75 172 VAL A O 1
ATOM 1329 N N . GLY A 1 173 ? -2.308 -11.732 -10.815 1.00 95.00 173 GLY A N 1
ATOM 1330 C CA . GLY A 1 173 ? -2.345 -10.827 -11.958 1.00 95.00 173 GLY A CA 1
ATOM 1331 C C . GLY A 1 173 ? -1.123 -9.913 -11.999 1.00 95.00 173 GLY A C 1
ATOM 1332 O O . GLY A 1 173 ? -0.193 -10.058 -11.195 1.00 95.00 173 GLY A O 1
ATOM 1333 N N . THR A 1 174 ? -1.140 -8.957 -12.917 1.00 95.25 174 THR A N 1
ATOM 1334 C CA . THR A 1 174 ? -0.137 -7.888 -13.038 1.00 95.25 174 THR A CA 1
ATOM 1335 C C . THR A 1 174 ? -0.810 -6.524 -13.108 1.00 95.25 174 THR A C 1
ATOM 1337 O O . THR A 1 174 ? -1.990 -6.431 -13.430 1.00 95.25 174 THR A O 1
ATOM 1340 N N . LEU A 1 175 ? -0.076 -5.463 -12.771 1.00 92.06 175 LEU A N 1
ATOM 1341 C CA . LEU A 1 175 ? -0.519 -4.081 -12.950 1.00 92.06 175 LEU A CA 1
ATOM 1342 C C . LEU A 1 175 ? 0.111 -3.525 -14.234 1.00 92.06 175 LEU A C 1
ATOM 1344 O O . LEU A 1 175 ? 1.189 -2.924 -14.195 1.00 92.06 175 LEU A O 1
ATOM 1348 N N . GLY A 1 176 ? -0.574 -3.763 -15.349 1.00 88.06 176 GLY A N 1
ATOM 1349 C CA . GLY A 1 176 ? -0.152 -3.467 -16.716 1.00 88.06 176 GLY A CA 1
ATOM 1350 C C . GLY A 1 176 ? 0.333 -4.697 -17.502 1.00 88.06 176 GLY A C 1
ATOM 1351 O O . GLY A 1 176 ? 0.538 -5.766 -16.901 1.00 88.06 176 GLY A O 1
ATOM 1352 N N . PRO A 1 177 ? 0.542 -4.530 -18.823 1.00 85.50 177 PRO A N 1
ATOM 1353 C CA . PRO A 1 177 ? 1.007 -5.596 -19.701 1.00 85.50 177 PRO A CA 1
ATOM 1354 C C . PRO A 1 177 ? 2.403 -6.080 -19.298 1.00 85.50 177 PRO A C 1
ATOM 1356 O O . PRO A 1 177 ? 3.292 -5.250 -19.090 1.00 85.50 177 PRO A O 1
ATOM 1359 N N . PRO A 1 178 ? 2.638 -7.400 -19.183 1.00 78.06 178 PRO A N 1
ATOM 1360 C CA . PRO A 1 178 ? 3.927 -7.952 -18.763 1.00 78.06 178 PRO A CA 1
ATOM 1361 C C . PRO A 1 178 ? 5.050 -7.739 -19.789 1.00 78.06 178 PRO A C 1
ATOM 1363 O O . PRO A 1 178 ? 6.219 -7.886 -19.447 1.00 78.06 178 PRO A O 1
ATOM 1366 N N . ASP A 1 179 ? 4.714 -7.426 -21.036 1.00 82.25 179 ASP A N 1
ATOM 1367 C CA . ASP A 1 179 ? 5.629 -7.236 -22.163 1.00 82.25 179 ASP A CA 1
ATOM 1368 C C . ASP A 1 179 ? 5.935 -5.760 -22.466 1.00 82.25 179 ASP A C 1
ATOM 1370 O O . ASP A 1 179 ? 6.770 -5.462 -23.324 1.00 82.25 179 ASP A O 1
ATOM 1374 N N . GLU A 1 180 ? 5.334 -4.829 -21.723 1.00 87.00 180 GLU A N 1
ATOM 1375 C CA . GLU A 1 180 ? 5.557 -3.396 -21.880 1.00 87.00 180 GLU A CA 1
ATOM 1376 C C . GLU A 1 180 ? 6.162 -2.764 -20.623 1.00 87.00 180 GLU A C 1
ATOM 1378 O O . GLU A 1 180 ? 5.864 -3.130 -19.487 1.00 87.00 180 GLU A O 1
ATOM 1383 N N . LEU A 1 181 ? 6.995 -1.733 -20.812 1.00 92.38 181 LEU A N 1
ATOM 1384 C CA . LEU A 1 181 ? 7.401 -0.895 -19.685 1.00 92.38 181 LEU A CA 1
ATOM 1385 C C . LEU A 1 181 ? 6.173 -0.166 -19.135 1.00 92.38 181 LEU A C 1
ATOM 1387 O O . LEU A 1 181 ? 5.531 0.541 -19.909 1.00 92.38 181 LEU A O 1
ATOM 1391 N N . PRO A 1 182 ? 5.872 -0.241 -17.830 1.00 92.94 182 PRO A N 1
ATOM 1392 C CA . PRO A 1 182 ? 4.716 0.441 -17.258 1.00 92.94 182 PRO A CA 1
ATOM 1393 C C . PRO A 1 182 ? 4.857 1.966 -17.363 1.00 92.94 182 PRO A C 1
ATOM 1395 O O . PRO A 1 182 ? 5.968 2.495 -17.397 1.00 92.94 182 PRO A O 1
ATOM 1398 N N . ALA A 1 183 ? 3.733 2.689 -17.370 1.00 91.31 183 ALA A N 1
ATOM 1399 C CA . ALA A 1 183 ? 3.686 4.146 -17.567 1.00 91.31 183 ALA A CA 1
ATOM 1400 C C . ALA A 1 183 ? 4.642 4.922 -16.642 1.00 91.31 183 ALA A C 1
ATOM 1402 O O . ALA A 1 183 ? 5.413 5.776 -17.087 1.00 91.31 183 ALA A O 1
ATOM 1403 N N . TRP A 1 184 ? 4.703 4.519 -15.371 1.00 93.25 184 TRP A N 1
ATOM 1404 C CA . TRP A 1 184 ? 5.611 5.096 -14.385 1.00 93.25 184 TRP A CA 1
ATOM 1405 C C . TRP A 1 184 ? 7.094 4.977 -14.795 1.00 93.25 184 TRP A C 1
ATOM 1407 O O . TRP A 1 184 ? 7.877 5.885 -14.520 1.00 93.25 184 TRP A O 1
ATOM 1417 N N . ALA A 1 185 ? 7.484 3.913 -15.502 1.00 94.94 185 ALA A N 1
ATOM 1418 C CA . ALA A 1 185 ? 8.840 3.686 -16.006 1.00 94.94 185 ALA A CA 1
ATOM 1419 C C . ALA A 1 185 ? 9.104 4.355 -17.372 1.00 94.94 185 ALA A C 1
ATOM 1421 O O . ALA A 1 185 ? 10.233 4.328 -17.862 1.00 94.94 185 ALA A O 1
ATOM 1422 N N . ARG A 1 186 ? 8.094 4.990 -17.985 1.00 93.75 186 ARG A N 1
ATOM 1423 C CA . ARG A 1 186 ? 8.187 5.687 -19.285 1.00 93.75 186 ARG A CA 1
ATOM 1424 C C . ARG A 1 186 ? 8.297 7.211 -19.169 1.00 93.75 186 ARG A C 1
ATOM 1426 O O . ARG A 1 186 ? 8.219 7.906 -20.175 1.00 93.75 186 ARG A O 1
ATOM 1433 N N . GLY A 1 187 ? 8.526 7.736 -17.964 1.00 92.19 187 GLY A N 1
ATOM 1434 C CA . GLY A 1 187 ? 8.712 9.173 -17.725 1.00 92.19 187 GLY A CA 1
ATOM 1435 C C . GLY A 1 187 ? 7.663 9.816 -16.823 1.00 92.19 187 GLY A C 1
ATOM 1436 O O . GLY A 1 187 ? 7.767 11.006 -16.552 1.00 92.19 187 GLY A O 1
ATOM 1437 N N . GLU A 1 188 ? 6.699 9.044 -16.317 1.00 92.25 188 GLU A N 1
ATOM 1438 C CA . GLU A 1 188 ? 5.640 9.548 -15.428 1.00 92.25 188 GLU A CA 1
ATOM 1439 C C . GLU A 1 188 ? 6.012 9.491 -13.933 1.00 92.25 188 GLU A C 1
ATOM 1441 O O . GLU A 1 188 ? 5.189 9.785 -13.070 1.00 92.25 188 GLU A O 1
ATOM 1446 N N . SER A 1 189 ? 7.260 9.133 -13.608 1.00 94.50 189 SER A N 1
ATOM 1447 C CA . SER A 1 189 ? 7.772 9.124 -12.230 1.00 94.50 189 SER A CA 1
ATOM 1448 C C . SER A 1 189 ? 8.750 10.271 -11.948 1.00 94.50 189 SER A C 1
ATOM 1450 O O . SER A 1 189 ? 9.375 10.806 -12.868 1.00 94.50 189 SER A O 1
ATOM 1452 N N . PRO A 1 190 ? 8.980 10.616 -10.665 1.00 95.12 190 PRO A N 1
ATOM 1453 C CA . PRO A 1 190 ? 9.975 11.610 -10.277 1.00 95.12 190 PRO A CA 1
ATOM 1454 C C . PRO A 1 190 ? 11.405 11.285 -10.753 1.00 95.12 190 PRO A C 1
ATOM 1456 O O . PRO A 1 190 ? 11.749 10.116 -10.962 1.00 95.12 190 PRO A O 1
ATOM 1459 N N . PRO A 1 191 ? 12.301 12.292 -10.827 1.00 96.31 191 PRO A N 1
ATOM 1460 C CA . PRO A 1 191 ? 13.651 12.123 -11.372 1.00 96.31 191 PRO A CA 1
ATOM 1461 C C . PRO A 1 191 ? 14.490 11.012 -10.728 1.00 96.31 191 PRO A C 1
ATOM 1463 O O . PRO A 1 191 ? 15.241 10.343 -11.436 1.00 96.31 191 PRO A O 1
ATOM 1466 N N . HIS A 1 192 ? 14.363 10.800 -9.414 1.00 94.75 192 HIS A N 1
ATOM 1467 C CA . HIS A 1 192 ? 15.120 9.773 -8.691 1.00 94.75 192 HIS A CA 1
ATOM 1468 C C . HIS A 1 192 ? 14.661 8.349 -9.048 1.00 94.75 192 HIS A C 1
ATOM 1470 O O . HIS A 1 192 ? 15.499 7.474 -9.244 1.00 94.75 192 HIS A O 1
ATOM 1476 N N . VAL A 1 193 ? 13.353 8.131 -9.231 1.00 97.12 193 VAL A N 1
ATOM 1477 C CA . VAL A 1 193 ? 12.809 6.862 -9.746 1.00 97.12 193 VAL A CA 1
ATOM 1478 C C . VAL A 1 193 ? 13.272 6.650 -11.186 1.00 97.12 193 VAL A C 1
ATOM 1480 O O . VAL A 1 193 ? 13.782 5.588 -11.533 1.00 97.12 193 VAL A O 1
ATOM 1483 N N . MET A 1 194 ? 13.188 7.688 -12.021 1.00 97.62 194 MET A N 1
ATOM 1484 C CA . MET A 1 194 ? 13.620 7.594 -13.417 1.00 97.62 194 MET A CA 1
ATOM 1485 C C . MET A 1 194 ? 15.129 7.357 -13.569 1.00 97.62 194 MET A C 1
ATOM 1487 O O . MET A 1 194 ? 15.560 6.768 -14.560 1.00 97.62 194 MET A O 1
ATOM 1491 N N . ALA A 1 195 ? 15.949 7.795 -12.610 1.00 97.62 195 ALA A N 1
ATOM 1492 C CA . ALA A 1 195 ? 17.374 7.476 -12.581 1.00 97.62 195 ALA A CA 1
ATOM 1493 C C . ALA A 1 195 ? 17.616 5.977 -12.342 1.00 97.62 195 ALA A C 1
ATOM 1495 O O . ALA A 1 195 ? 18.401 5.376 -13.075 1.00 97.62 195 ALA A O 1
ATOM 1496 N N . GLU A 1 196 ? 16.901 5.367 -11.390 1.00 97.69 196 GLU A N 1
ATOM 1497 C CA . GLU A 1 196 ? 16.941 3.919 -11.142 1.00 97.69 196 GLU A CA 1
ATOM 1498 C C . GLU A 1 196 ? 16.467 3.124 -12.370 1.00 97.69 196 GLU A C 1
ATOM 1500 O O . GLU A 1 196 ? 17.146 2.191 -12.799 1.00 97.69 196 GLU A O 1
ATOM 1505 N N . VAL A 1 197 ? 15.363 3.551 -12.997 1.00 97.38 197 VAL A N 1
ATOM 1506 C CA . VAL A 1 197 ? 14.826 2.938 -14.226 1.00 97.38 197 VAL A CA 1
ATOM 1507 C C . VAL A 1 197 ? 15.856 2.947 -15.352 1.00 97.38 197 VAL A C 1
ATOM 1509 O O . VAL A 1 197 ? 16.158 1.898 -15.922 1.00 97.38 197 VAL A O 1
ATOM 1512 N N . ARG A 1 198 ? 16.439 4.114 -15.661 1.00 97.25 198 ARG A N 1
ATOM 1513 C CA . ARG A 1 198 ? 17.458 4.233 -16.716 1.00 97.25 198 ARG A CA 1
ATOM 1514 C C . ARG A 1 198 ? 18.686 3.379 -16.419 1.00 97.25 198 ARG A C 1
ATOM 1516 O O . ARG A 1 198 ? 19.202 2.741 -17.331 1.00 97.25 198 ARG A O 1
ATOM 1523 N N . GLY A 1 199 ? 19.134 3.347 -15.162 1.00 97.56 199 GLY A N 1
ATOM 1524 C CA . GLY A 1 199 ? 20.251 2.502 -14.739 1.00 97.56 199 GLY A CA 1
ATOM 1525 C C . GLY A 1 199 ? 19.965 1.013 -14.945 1.00 97.56 199 GLY A C 1
ATOM 1526 O O . GLY A 1 199 ? 20.803 0.294 -15.484 1.00 97.56 199 GLY A O 1
ATOM 1527 N N . ALA A 1 200 ? 18.764 0.558 -14.584 1.00 96.75 200 ALA A N 1
ATOM 1528 C CA . ALA A 1 200 ? 18.349 -0.828 -14.769 1.00 96.75 200 ALA A CA 1
ATOM 1529 C C . ALA A 1 200 ? 18.246 -1.220 -16.255 1.00 96.75 200 ALA A C 1
ATOM 1531 O O . ALA A 1 200 ? 18.735 -2.282 -16.638 1.00 96.75 200 ALA A O 1
ATOM 1532 N N . LEU A 1 201 ? 17.673 -0.354 -17.097 1.00 95.94 201 LEU A N 1
ATOM 1533 C CA . LEU A 1 201 ? 17.591 -0.579 -18.545 1.00 95.94 201 LEU A CA 1
ATOM 1534 C C . LEU A 1 201 ? 18.976 -0.602 -19.202 1.00 95.94 201 LEU A C 1
ATOM 1536 O O . LEU A 1 201 ? 19.262 -1.489 -20.001 1.00 95.94 201 LEU A O 1
ATOM 1540 N N . ALA A 1 202 ? 19.865 0.322 -18.826 1.00 97.19 202 ALA A N 1
ATOM 1541 C CA . ALA A 1 202 ? 21.244 0.343 -19.316 1.00 97.19 202 ALA A CA 1
ATOM 1542 C C . ALA A 1 202 ? 22.031 -0.920 -18.917 1.00 97.19 202 ALA A C 1
ATOM 1544 O O . ALA A 1 202 ? 22.918 -1.349 -19.649 1.00 97.19 202 ALA A O 1
ATOM 1545 N N . ALA A 1 203 ? 21.678 -1.540 -17.787 1.00 96.88 203 ALA A N 1
ATOM 1546 C CA . ALA A 1 203 ? 22.227 -2.819 -17.342 1.00 96.88 203 ALA A CA 1
ATOM 1547 C C . ALA A 1 203 ? 21.593 -4.047 -18.034 1.00 96.88 203 ALA A C 1
ATOM 1549 O O . ALA A 1 203 ? 21.887 -5.178 -17.649 1.00 96.88 203 ALA A O 1
ATOM 1550 N N . GLY A 1 204 ? 20.721 -3.851 -19.030 1.00 95.69 204 GLY A N 1
ATOM 1551 C CA . GLY A 1 204 ? 20.082 -4.932 -19.784 1.00 95.69 204 GLY A CA 1
ATOM 1552 C C . GLY A 1 204 ? 18.970 -5.655 -19.023 1.00 95.69 204 GLY A C 1
ATOM 1553 O O . GLY A 1 204 ? 18.665 -6.804 -19.338 1.00 95.69 204 GLY A O 1
ATOM 1554 N N . ARG A 1 205 ? 18.377 -5.023 -18.000 1.00 93.25 205 ARG A N 1
ATOM 1555 C CA . ARG A 1 205 ? 17.262 -5.621 -17.259 1.00 93.25 205 ARG A CA 1
ATOM 1556 C C . ARG A 1 205 ? 16.028 -5.747 -18.154 1.00 93.25 205 ARG A C 1
ATOM 1558 O O . ARG A 1 205 ? 15.627 -4.783 -18.799 1.00 93.25 205 ARG A O 1
ATOM 1565 N N . ASP A 1 206 ? 15.409 -6.921 -18.116 1.00 92.69 206 ASP A N 1
ATOM 1566 C CA . ASP A 1 206 ? 14.172 -7.222 -18.834 1.00 92.69 206 ASP A CA 1
ATOM 1567 C C . ASP A 1 206 ? 13.016 -6.293 -18.383 1.00 92.69 206 ASP A C 1
ATOM 1569 O O . ASP A 1 206 ? 12.729 -6.239 -17.176 1.00 92.69 206 ASP A O 1
ATOM 1573 N N . PRO A 1 207 ? 12.348 -5.570 -19.310 1.00 89.56 207 PRO A N 1
ATOM 1574 C CA . PRO A 1 207 ? 11.157 -4.762 -19.042 1.00 89.56 207 PRO A CA 1
ATOM 1575 C C . PRO A 1 207 ? 10.063 -5.466 -18.237 1.00 89.56 207 PRO A C 1
ATOM 1577 O O . PRO A 1 207 ? 9.454 -4.829 -17.376 1.00 89.56 207 PRO A O 1
ATOM 1580 N N . ALA A 1 208 ? 9.873 -6.777 -18.419 1.00 90.38 208 ALA A N 1
ATOM 1581 C CA . ALA A 1 208 ? 8.863 -7.540 -17.683 1.00 90.38 208 ALA A CA 1
ATOM 1582 C C . ALA A 1 208 ? 9.070 -7.488 -16.159 1.00 90.38 208 ALA A C 1
ATOM 1584 O O . ALA A 1 208 ? 8.130 -7.593 -15.372 1.00 90.38 208 ALA A O 1
ATOM 1585 N N . THR A 1 209 ? 10.309 -7.259 -15.713 1.00 93.00 209 THR A N 1
ATOM 1586 C CA . THR A 1 209 ? 10.649 -7.148 -14.286 1.00 93.00 209 THR A CA 1
ATOM 1587 C C . THR A 1 209 ? 10.278 -5.799 -13.663 1.00 93.00 209 THR A C 1
ATOM 1589 O O . THR A 1 209 ? 10.440 -5.631 -12.455 1.00 93.00 209 THR A O 1
ATOM 1592 N N . PHE A 1 210 ? 9.794 -4.837 -14.455 1.00 95.31 210 PHE A N 1
ATOM 1593 C CA . PHE A 1 210 ? 9.306 -3.537 -13.981 1.00 95.31 210 PHE A CA 1
ATOM 1594 C C . PHE A 1 210 ? 7.815 -3.587 -13.637 1.00 95.31 210 PHE A C 1
ATOM 1596 O O . PHE A 1 210 ? 7.308 -2.707 -12.946 1.00 95.31 210 PHE A O 1
ATOM 1603 N N . VAL A 1 211 ? 7.095 -4.607 -14.091 1.00 94.56 211 VAL A N 1
ATOM 1604 C CA .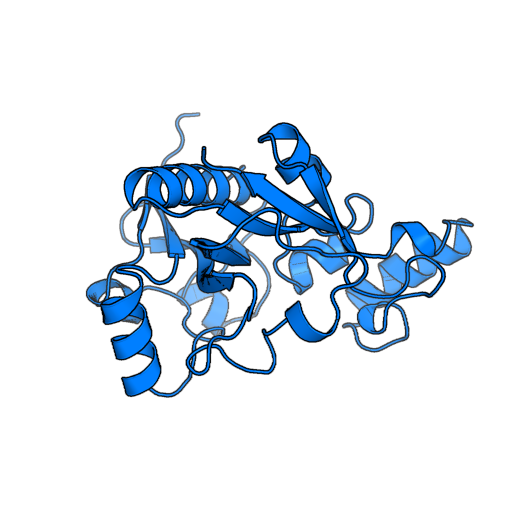 VAL A 1 211 ? 5.654 -4.705 -13.878 1.00 94.56 211 VAL A CA 1
ATOM 1605 C C . VAL A 1 211 ? 5.373 -5.130 -12.436 1.00 94.56 211 VAL A C 1
ATOM 1607 O O . VAL A 1 211 ? 5.948 -6.091 -11.920 1.00 94.56 211 VAL A O 1
ATOM 1610 N N . ALA A 1 212 ? 4.507 -4.380 -11.750 1.00 95.25 212 ALA A N 1
ATOM 1611 C CA . ALA A 1 212 ? 4.078 -4.733 -10.403 1.00 95.25 212 ALA A CA 1
ATOM 1612 C C . ALA A 1 212 ? 3.135 -5.945 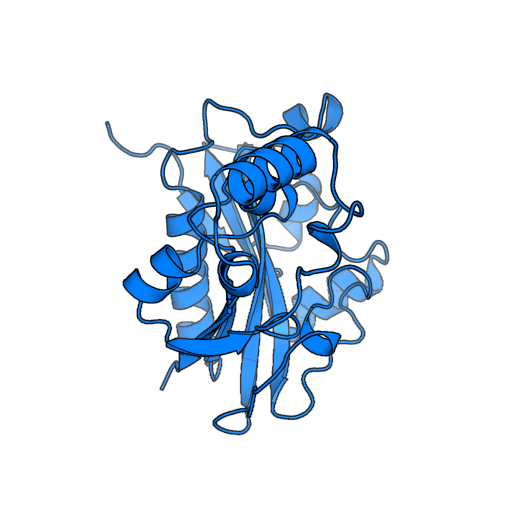-10.451 1.00 95.25 212 ALA A C 1
ATOM 1614 O O . ALA A 1 212 ? 2.368 -6.127 -11.397 1.00 95.25 212 ALA A O 1
ATOM 1615 N N . GLN A 1 213 ? 3.190 -6.781 -9.419 1.00 96.12 213 GLN A N 1
ATOM 1616 C CA . GLN A 1 213 ? 2.377 -7.992 -9.336 1.00 96.12 213 GLN A CA 1
ATOM 1617 C C . GLN A 1 213 ? 1.138 -7.733 -8.489 1.00 96.12 213 GLN A C 1
ATOM 1619 O O . GLN A 1 213 ? 1.235 -7.119 -7.425 1.00 96.12 213 GLN A O 1
ATOM 1624 N N . LEU A 1 214 ? -0.016 -8.236 -8.921 1.00 96.75 214 LEU A N 1
ATOM 1625 C CA . LEU A 1 214 ? -1.184 -8.287 -8.054 1.00 96.75 214 LEU A CA 1
ATOM 1626 C C . LEU A 1 214 ? -1.057 -9.508 -7.143 1.00 96.75 214 LEU A C 1
ATOM 1628 O O . LEU A 1 214 ? -1.085 -10.649 -7.609 1.00 96.75 214 LEU A O 1
ATOM 1632 N N . MET A 1 215 ? -0.906 -9.255 -5.848 1.00 97.88 215 MET A N 1
ATOM 1633 C CA . MET A 1 215 ? -0.712 -10.272 -4.821 1.00 97.88 215 MET A CA 1
ATOM 1634 C C . MET A 1 215 ? -2.019 -10.510 -4.076 1.00 97.88 215 MET A C 1
ATOM 1636 O O . MET A 1 215 ? -2.699 -9.554 -3.709 1.00 97.88 215 MET A O 1
ATOM 1640 N N . MET A 1 216 ? -2.345 -11.769 -3.794 1.00 97.62 216 MET A N 1
ATOM 1641 C CA . MET A 1 216 ? -3.536 -12.137 -3.033 1.00 97.62 216 MET A CA 1
ATOM 1642 C C . MET A 1 216 ? -3.241 -13.226 -2.003 1.00 97.62 216 MET A C 1
ATOM 1644 O O . MET A 1 216 ? -2.587 -14.225 -2.302 1.00 97.62 216 MET A O 1
ATOM 1648 N N . LEU A 1 217 ? -3.775 -13.035 -0.802 1.00 97.44 217 LEU A N 1
ATOM 1649 C CA . LEU A 1 217 ? -3.881 -14.046 0.239 1.00 97.44 217 LEU A CA 1
ATOM 1650 C C . LEU A 1 217 ? -5.355 -14.428 0.387 1.00 97.44 217 LEU A C 1
ATOM 1652 O O . LEU A 1 217 ? -6.180 -13.574 0.720 1.00 97.44 217 LEU A O 1
ATOM 1656 N N . ASP A 1 218 ? -5.679 -15.693 0.124 1.00 95.06 218 ASP A N 1
ATOM 1657 C CA . ASP A 1 218 ? -6.997 -16.242 0.450 1.00 95.06 218 ASP A CA 1
ATOM 1658 C C . ASP A 1 218 ? -7.072 -16.468 1.969 1.00 95.06 218 ASP A C 1
ATOM 1660 O O . ASP A 1 218 ? -6.142 -17.014 2.559 1.00 95.06 218 ASP A O 1
ATOM 1664 N N . MET A 1 219 ? -8.148 -15.993 2.599 1.00 92.56 219 MET A N 1
ATOM 1665 C CA . MET A 1 219 ? -8.344 -16.034 4.057 1.00 92.56 219 MET A CA 1
ATOM 1666 C C . MET A 1 219 ? -9.251 -17.190 4.509 1.00 92.56 219 MET A C 1
ATOM 1668 O O . MET A 1 219 ? -9.771 -17.163 5.623 1.00 92.56 219 MET A O 1
ATOM 1672 N N . ARG A 1 220 ? -9.485 -18.181 3.644 1.00 76.12 220 ARG A N 1
ATOM 1673 C CA . ARG A 1 220 ? -10.234 -19.405 3.962 1.00 76.12 220 ARG A CA 1
ATOM 1674 C C . ARG A 1 220 ? -9.358 -20.645 3.940 1.00 76.12 220 ARG A C 1
ATOM 1676 O O . ARG A 1 220 ? -8.467 -20.719 3.070 1.00 76.12 220 ARG A O 1
#